Protein AF-A0A960XS16-F1 (afdb_monomer_lite)

Foldseek 3Di:
DPDQAAEDEDADPVVVVVVCVVPVCPQVVCVVVRYHYDYPVRVVVVVVVVLVVQVLVVLVVVLVVVVVVLVVVVVVVVVVVVVVVVVLVVVQVVLVVVQVVLVCCVPPVVVVVVVCVVVVNDDPPPPDDRDDRDPDRRDDDDPDPPVPPPDSVVVVVVSVVPPDPPPPDPVVVVVVPDDDDDDDDPDSDDGPPVVVVVVVVVVVVVD

Secondary structure (DSSP, 8-state):
---S-EEEE-S-HHHHHHHHHH-TTHHHHHHHTTEEEE-HHHHHHHHHHHHHHHHHHHHHHHHHHHHHHHHHHHHHHHHHHHHHHHHHHHHHHHHHHHHHHHHHIIIIIIHHHHHHHHTT-S-TT--PPPPPP---PPPP-----TTSS--HHHHHHHHHTT-S-----GGGTTTTSS----S--S--PPPPHHHHHHHHHHHHHH-

Structure (mmCIF, N/CA/C/O backbone):
data_AF-A0A960XS16-F1
#
_entry.id   AF-A0A960XS16-F1
#
loop_
_atom_site.group_PDB
_atom_site.id
_atom_site.type_symbol
_atom_site.label_atom_id
_atom_site.label_alt_id
_atom_site.label_comp_id
_atom_site.label_asym_id
_atom_site.label_entity_id
_atom_site.label_seq_id
_atom_site.pdbx_PDB_ins_code
_atom_site.Cartn_x
_atom_site.Cartn_y
_atom_site.Cartn_z
_atom_site.occupancy
_atom_site.B_iso_or_equiv
_atom_site.auth_seq_id
_atom_site.auth_comp_id
_atom_site.auth_asym_id
_atom_site.auth_atom_id
_atom_site.pdbx_PDB_model_num
ATOM 1 N N . HIS A 1 1 ? -32.048 5.272 13.486 1.00 44.06 1 HIS A N 1
ATOM 2 C CA . HIS A 1 1 ? -31.542 3.926 13.812 1.00 44.06 1 HIS A CA 1
ATOM 3 C C . HIS A 1 1 ? -32.021 3.623 15.219 1.00 44.06 1 HIS A C 1
ATOM 5 O O . HIS A 1 1 ? -31.859 4.489 16.068 1.00 44.06 1 HIS A O 1
ATOM 11 N N . VAL A 1 2 ? -32.692 2.498 15.457 1.00 38.62 2 VAL A N 1
ATOM 12 C CA . VAL A 1 2 ? -33.007 2.093 16.837 1.00 38.62 2 VAL A CA 1
ATOM 13 C C . VAL A 1 2 ? -31.689 1.590 17.450 1.00 38.62 2 VAL A C 1
ATOM 15 O O . VAL A 1 2 ? -30.976 0.867 16.746 1.00 38.62 2 VAL A O 1
ATOM 18 N N . PRO A 1 3 ? -31.290 2.028 18.657 1.00 63.19 3 PRO A N 1
ATOM 19 C CA . PRO A 1 3 ? -30.052 1.558 19.276 1.00 63.19 3 PRO A CA 1
ATOM 20 C C . PRO A 1 3 ? -30.158 0.061 19.594 1.00 63.19 3 PRO A C 1
ATOM 22 O O . PRO A 1 3 ? -31.189 -0.385 20.091 1.00 63.19 3 PRO A O 1
ATOM 25 N N . GLU A 1 4 ? -29.106 -0.711 19.300 1.00 71.75 4 GLU A N 1
ATOM 26 C CA . GLU A 1 4 ? -29.068 -2.157 19.591 1.00 71.75 4 GLU A CA 1
ATOM 27 C C . GLU A 1 4 ? -29.079 -2.457 21.097 1.00 71.75 4 GLU A C 1
ATOM 29 O O . GLU A 1 4 ? -29.538 -3.519 21.506 1.00 71.75 4 GLU A O 1
ATOM 34 N N . PHE A 1 5 ? -28.613 -1.520 21.927 1.00 83.75 5 PHE A N 1
ATOM 35 C CA . PHE A 1 5 ? -28.707 -1.591 23.381 1.00 83.75 5 PHE A CA 1
ATOM 36 C C . PHE A 1 5 ? -28.679 -0.188 24.009 1.00 83.75 5 PHE A C 1
ATOM 38 O O . PHE A 1 5 ? -28.138 0.761 23.441 1.00 83.75 5 PHE A O 1
ATOM 45 N N . THR A 1 6 ? -29.263 -0.057 25.199 1.00 91.44 6 THR A N 1
ATOM 46 C CA . THR A 1 6 ? -29.266 1.138 26.052 1.00 91.44 6 THR A CA 1
ATOM 47 C C . THR A 1 6 ? -28.443 0.871 27.302 1.00 91.44 6 THR A C 1
ATOM 49 O O . THR A 1 6 ? -28.532 -0.203 27.891 1.00 91.44 6 THR A O 1
ATOM 52 N N . VAL A 1 7 ? -27.660 1.853 27.741 1.00 91.62 7 VAL A N 1
ATOM 53 C CA . VAL A 1 7 ? -26.903 1.753 28.993 1.00 91.62 7 VAL A CA 1
ATOM 54 C C . VAL A 1 7 ? -27.691 2.429 30.113 1.00 91.62 7 VAL A C 1
ATOM 56 O O . VAL A 1 7 ? -27.956 3.627 30.048 1.00 91.62 7 VAL A O 1
ATOM 59 N N . LEU A 1 8 ? -28.054 1.669 31.148 1.00 93.75 8 LEU A N 1
ATOM 60 C CA . LEU A 1 8 ? -28.644 2.193 32.378 1.00 93.75 8 LEU A CA 1
ATOM 61 C C . LEU A 1 8 ? -27.534 2.423 33.403 1.00 93.75 8 LEU A C 1
ATOM 63 O O . LEU A 1 8 ? -26.951 1.474 33.928 1.00 93.75 8 LEU A O 1
ATOM 67 N N . PHE A 1 9 ? -27.242 3.689 33.686 1.00 94.50 9 PHE A N 1
ATOM 68 C CA . PHE A 1 9 ? -26.168 4.065 34.598 1.00 94.50 9 PHE A CA 1
ATOM 69 C C . PHE A 1 9 ? -26.612 4.047 36.069 1.00 94.50 9 PHE A C 1
ATOM 71 O O . PHE A 1 9 ? -27.626 4.646 36.427 1.00 94.50 9 PHE A O 1
ATOM 78 N N . LEU A 1 10 ? -25.816 3.410 36.933 1.00 93.75 10 LEU A N 1
ATOM 79 C CA . LEU A 1 10 ? -25.962 3.444 38.388 1.00 93.75 10 LEU A CA 1
ATOM 80 C C . LEU A 1 10 ? -24.762 4.174 39.009 1.00 93.75 10 LEU A C 1
ATOM 82 O O . LEU A 1 10 ? -23.632 3.724 38.836 1.00 93.75 10 LEU A O 1
ATOM 86 N N . PRO A 1 11 ? -24.964 5.245 39.798 1.00 90.81 11 PRO A N 1
ATOM 87 C CA . PRO A 1 11 ? -23.871 6.097 40.278 1.00 90.81 11 PRO A CA 1
ATOM 88 C C . PRO A 1 11 ? -23.005 5.460 41.376 1.00 90.81 11 PRO A C 1
ATOM 90 O O . PRO A 1 11 ? -22.012 6.052 41.790 1.00 90.81 11 PRO A O 1
ATOM 93 N N . SER A 1 12 ? -23.372 4.278 41.880 1.00 93.88 12 SER A N 1
ATOM 94 C CA . SER A 1 12 ? -22.640 3.577 42.935 1.00 93.88 12 SER A CA 1
ATOM 95 C C . SER A 1 12 ? -22.710 2.065 42.756 1.00 93.88 12 SER A C 1
ATOM 97 O O . SER A 1 12 ? -23.791 1.500 42.569 1.00 93.88 12 SER A O 1
ATOM 99 N N . GLU A 1 13 ? -21.558 1.412 42.907 1.00 92.88 13 GLU A N 1
ATOM 100 C CA . GLU A 1 13 ? -21.421 -0.051 42.938 1.00 92.88 13 GLU A CA 1
ATOM 101 C C . GLU A 1 13 ? -22.282 -0.680 44.051 1.00 92.88 13 GLU A C 1
ATOM 103 O O . GLU A 1 13 ? -22.803 -1.789 43.906 1.00 92.88 13 GLU A O 1
ATOM 108 N N . SER A 1 14 ? -22.496 0.047 45.154 1.00 93.94 14 SER A N 1
ATOM 109 C CA . SER A 1 14 ? -23.311 -0.418 46.282 1.00 93.94 14 SER A CA 1
ATOM 110 C C . SER A 1 14 ? -24.788 -0.554 45.911 1.00 93.94 14 SER A C 1
ATOM 112 O O . SER A 1 14 ? -25.441 -1.496 46.355 1.00 93.94 14 SER A O 1
ATOM 114 N N . PHE A 1 15 ? -25.319 0.350 45.077 1.00 92.25 15 PHE A N 1
ATOM 115 C CA . PHE A 1 15 ? -26.703 0.255 44.598 1.00 92.25 15 PHE A CA 1
ATOM 116 C C . PHE A 1 15 ? -26.879 -0.922 43.645 1.00 92.25 15 PHE A C 1
ATOM 118 O O . PHE A 1 15 ? -27.865 -1.647 43.748 1.00 92.25 15 PHE A O 1
ATOM 125 N N . PHE A 1 16 ? -25.897 -1.147 42.770 1.00 92.81 16 PHE A N 1
ATOM 126 C CA . PHE A 1 16 ? -25.895 -2.298 41.875 1.00 92.81 16 PHE A CA 1
ATOM 127 C C . PHE A 1 16 ? -25.861 -3.614 42.663 1.00 92.81 16 PHE A C 1
ATOM 129 O O . PHE A 1 16 ? -26.710 -4.477 42.465 1.00 92.81 16 PHE A O 1
ATOM 136 N N . SER A 1 17 ? -24.971 -3.721 43.652 1.00 93.25 17 SER A N 1
ATOM 137 C CA . SER A 1 17 ? -24.863 -4.908 44.511 1.00 93.25 17 SER A CA 1
ATOM 138 C C . SER A 1 17 ? -26.146 -5.188 45.302 1.00 93.25 17 SER A C 1
ATOM 140 O O . SER A 1 17 ? -26.586 -6.333 45.380 1.00 93.25 17 SER A O 1
ATOM 142 N N . ALA A 1 18 ? -26.774 -4.153 45.871 1.00 93.75 18 ALA A N 1
ATOM 143 C CA . ALA A 1 18 ? -28.032 -4.295 46.604 1.00 93.75 18 ALA A CA 1
ATOM 144 C C . ALA A 1 18 ? -29.200 -4.724 45.694 1.00 93.75 18 ALA A C 1
ATOM 146 O O . ALA A 1 18 ? -30.045 -5.528 46.102 1.00 93.75 18 ALA A O 1
ATOM 147 N N . ALA A 1 19 ? -29.231 -4.229 44.452 1.00 92.56 19 ALA A N 1
ATOM 148 C CA . ALA A 1 19 ? -30.219 -4.636 43.459 1.00 92.56 19 ALA A CA 1
ATOM 149 C C . ALA A 1 19 ? -30.067 -6.121 43.089 1.00 92.56 19 ALA A C 1
ATOM 151 O O . ALA A 1 19 ? -31.061 -6.840 43.094 1.00 92.56 19 ALA A O 1
ATOM 152 N N . LEU A 1 20 ? -28.836 -6.605 42.875 1.00 93.25 20 LEU A N 1
ATOM 153 C CA . LEU A 1 20 ? -28.572 -8.020 42.572 1.00 93.25 20 LEU A CA 1
ATOM 154 C C . LEU A 1 20 ? -28.876 -8.963 43.741 1.00 93.25 20 LEU A C 1
ATOM 156 O O . LEU A 1 20 ? -29.302 -10.092 43.526 1.00 93.25 20 LEU A O 1
ATOM 160 N N . GLN A 1 21 ? -28.680 -8.519 44.985 1.00 94.75 21 GLN A N 1
ATOM 161 C CA . GLN A 1 21 ? -29.077 -9.304 46.161 1.00 94.75 21 GLN A CA 1
ATOM 162 C C . GLN A 1 21 ? -30.596 -9.477 46.250 1.00 94.75 21 GLN A C 1
ATOM 164 O O . GLN A 1 21 ? -31.073 -10.521 46.689 1.00 94.75 21 GLN A O 1
ATOM 169 N N . SER A 1 22 ? -31.344 -8.447 45.851 1.00 95.38 22 SER A N 1
ATOM 170 C CA . SER A 1 22 ? -32.809 -8.477 45.840 1.00 95.38 22 SER A CA 1
ATOM 171 C C . SER A 1 22 ? -33.348 -9.276 44.654 1.00 95.38 22 SER A C 1
ATOM 173 O O . SER A 1 22 ? -34.353 -9.971 44.782 1.00 95.38 22 SER A O 1
ATOM 175 N N . ASP A 1 23 ? -32.677 -9.182 43.507 1.00 94.62 23 ASP A N 1
ATOM 176 C CA . ASP A 1 23 ? -33.055 -9.855 42.271 1.00 94.62 23 ASP A CA 1
ATOM 177 C C . ASP A 1 23 ? -31.808 -10.321 41.496 1.00 94.62 23 ASP A C 1
ATOM 179 O O . ASP A 1 23 ? -31.236 -9.562 40.706 1.00 94.62 23 ASP A O 1
ATOM 183 N N . PRO A 1 24 ? -31.376 -11.578 41.704 1.00 92.31 24 PRO A N 1
ATOM 184 C CA . PRO A 1 24 ? -30.184 -12.110 41.052 1.00 92.31 24 PRO A CA 1
ATOM 185 C C . PRO A 1 24 ? -30.291 -12.203 39.526 1.00 92.31 24 PRO A C 1
ATOM 187 O O . PRO A 1 24 ? -29.266 -12.157 38.859 1.00 92.31 24 PRO A O 1
ATOM 190 N N . GLY A 1 25 ? -31.507 -12.306 38.970 1.00 94.25 25 GLY A N 1
ATOM 191 C CA . GLY A 1 25 ? -31.750 -12.418 37.524 1.00 94.25 25 GLY A CA 1
ATOM 192 C C . GLY A 1 25 ? -31.897 -11.068 36.817 1.00 94.25 25 GLY A C 1
ATOM 193 O O . GLY A 1 25 ? -32.459 -10.978 35.722 1.00 94.25 25 GLY A O 1
ATOM 194 N N . LEU A 1 26 ? -31.509 -9.975 37.476 1.00 93.38 26 LEU A N 1
ATOM 195 C CA . LEU A 1 26 ? -31.635 -8.622 36.944 1.00 93.38 26 LEU A CA 1
ATOM 196 C C . LEU A 1 26 ? -30.704 -8.369 35.749 1.00 93.38 26 LEU A C 1
ATOM 198 O O . LEU A 1 26 ? -31.101 -7.654 34.831 1.00 93.38 26 LEU A O 1
ATOM 202 N N . ILE A 1 27 ? -29.507 -8.964 35.736 1.00 92.44 27 ILE A N 1
ATOM 203 C CA . ILE A 1 27 ? -28.537 -8.784 34.645 1.00 92.44 27 ILE A CA 1
ATOM 204 C C . ILE A 1 27 ? -29.056 -9.446 33.373 1.00 92.44 27 ILE A C 1
ATOM 206 O O . ILE A 1 27 ? -29.146 -8.784 32.343 1.00 92.44 27 ILE A O 1
ATOM 210 N N . GLU A 1 28 ? -29.437 -10.721 33.449 1.00 93.50 28 GLU A N 1
ATOM 211 C CA . GLU A 1 28 ? -29.908 -11.493 32.298 1.00 93.50 28 GLU A CA 1
ATOM 212 C C . GLU A 1 28 ? -31.160 -10.860 31.695 1.00 93.50 28 GLU A C 1
ATOM 214 O O . GLU A 1 28 ? -31.205 -10.616 30.493 1.00 93.50 28 GLU A O 1
ATOM 219 N N . ARG A 1 29 ? -32.137 -10.480 32.532 1.00 93.56 29 ARG A N 1
ATOM 220 C CA . ARG A 1 29 ? -33.339 -9.782 32.049 1.00 93.56 29 ARG A CA 1
ATOM 221 C C . ARG A 1 29 ? -33.023 -8.428 31.426 1.00 93.56 29 ARG A C 1
ATOM 223 O O . ARG A 1 29 ? -33.675 -8.055 30.457 1.00 93.56 29 ARG A O 1
ATOM 230 N N . GLY A 1 30 ? -32.062 -7.690 31.983 1.00 91.56 30 GLY A N 1
ATOM 231 C CA . GLY A 1 30 ? -31.590 -6.440 31.394 1.00 91.56 30 GLY A CA 1
ATOM 232 C C . GLY A 1 30 ? -31.033 -6.679 29.993 1.00 91.56 30 GLY A C 1
ATOM 233 O O . GLY A 1 30 ? -31.492 -6.058 29.038 1.00 91.56 30 GLY A O 1
ATOM 234 N N . VAL A 1 31 ? -30.120 -7.641 29.852 1.00 90.94 31 VAL A N 1
ATOM 235 C CA . VAL A 1 31 ? -29.512 -8.014 28.566 1.00 90.94 31 VAL A CA 1
ATOM 236 C C . VAL A 1 31 ? -30.565 -8.468 27.550 1.00 90.94 31 VAL A C 1
ATOM 238 O O . VAL A 1 31 ? -30.546 -7.982 26.421 1.00 90.94 31 VAL A O 1
ATOM 241 N N . ASP A 1 32 ? -31.524 -9.307 27.951 1.00 92.44 32 ASP A N 1
ATOM 242 C CA . ASP A 1 32 ? -32.623 -9.775 27.089 1.00 92.44 32 ASP A CA 1
ATOM 243 C C . ASP A 1 32 ? -33.515 -8.627 26.581 1.00 92.44 32 ASP A C 1
ATOM 245 O O . ASP A 1 32 ? -34.131 -8.725 25.519 1.00 92.44 32 ASP A O 1
ATOM 249 N N . GLN A 1 33 ? -33.579 -7.522 27.328 1.00 91.75 33 GLN A N 1
ATOM 250 C CA . GLN A 1 33 ? -34.308 -6.305 26.962 1.00 91.75 33 GLN A CA 1
ATOM 251 C C . GLN A 1 33 ? -33.430 -5.265 26.250 1.00 91.75 33 GLN A C 1
ATOM 253 O O . GLN A 1 33 ? -33.902 -4.166 25.955 1.00 91.75 33 GLN A O 1
ATOM 258 N N . GLY A 1 34 ? -32.159 -5.579 25.982 1.00 90.94 34 GLY A N 1
ATOM 259 C CA . GLY A 1 34 ? -31.204 -4.636 25.407 1.00 90.94 34 GLY A CA 1
ATOM 260 C C . GLY A 1 34 ? -30.822 -3.505 26.366 1.00 90.94 34 GLY A C 1
ATOM 261 O O . GLY A 1 34 ? -30.462 -2.424 25.913 1.00 90.94 34 GLY A O 1
ATOM 262 N N . VAL A 1 35 ? -30.911 -3.712 27.682 1.00 93.19 35 VAL A N 1
ATOM 263 C CA . VAL A 1 35 ? -30.521 -2.746 28.718 1.00 93.19 35 VAL A CA 1
ATOM 264 C C . VAL A 1 35 ? -29.311 -3.266 29.486 1.00 93.19 35 VAL A C 1
ATOM 266 O O . VAL A 1 35 ? -29.399 -4.206 30.273 1.00 93.19 35 VAL A O 1
ATOM 269 N N . ILE A 1 36 ? -28.168 -2.615 29.301 1.00 92.06 36 ILE A N 1
ATOM 270 C CA . ILE A 1 36 ? -26.935 -2.941 30.014 1.00 92.06 36 ILE A CA 1
ATOM 271 C C . ILE A 1 36 ? -26.842 -2.063 31.257 1.00 92.06 36 ILE A C 1
ATOM 273 O O . ILE A 1 36 ? -26.724 -0.841 31.167 1.00 92.06 36 ILE A O 1
ATOM 277 N N . LEU A 1 37 ? -26.876 -2.694 32.426 1.00 92.50 37 LEU A N 1
ATOM 278 C CA . LEU A 1 37 ? -26.624 -2.029 33.701 1.00 92.50 37 LEU A CA 1
ATOM 279 C C . LEU A 1 37 ? -25.131 -1.706 33.800 1.00 92.50 37 LEU A C 1
ATOM 281 O O . LEU A 1 37 ? -24.294 -2.602 33.694 1.00 92.50 37 LEU A O 1
ATOM 285 N N . ALA A 1 38 ? -24.797 -0.436 34.006 1.00 93.69 38 ALA A N 1
ATOM 286 C CA . ALA A 1 38 ? -23.415 0.006 34.116 1.00 93.69 38 ALA A CA 1
ATOM 287 C C . ALA A 1 38 ? -23.204 0.872 35.357 1.00 93.69 38 ALA A C 1
ATOM 289 O O . ALA A 1 38 ? -23.864 1.885 35.565 1.00 93.69 38 ALA A O 1
ATOM 290 N N . THR A 1 39 ? -22.227 0.490 36.162 1.00 94.69 39 THR A N 1
ATOM 291 C CA . THR A 1 39 ? -21.638 1.320 37.217 1.00 94.69 39 THR A CA 1
ATOM 292 C C . THR A 1 39 ? -20.506 2.179 36.637 1.00 94.69 39 THR A C 1
ATOM 294 O O . THR A 1 39 ? -20.141 1.967 35.476 1.00 94.69 39 THR A O 1
ATOM 297 N N . PRO A 1 40 ? -19.909 3.146 37.367 1.00 93.88 40 PRO A N 1
ATOM 298 C CA . PRO A 1 40 ? -18.827 3.973 36.821 1.00 93.88 40 PRO A CA 1
ATOM 299 C C . PRO A 1 40 ? -17.680 3.139 36.237 1.00 93.88 40 PRO A C 1
ATOM 301 O O . PRO A 1 40 ? -17.211 3.419 35.135 1.00 93.88 40 PRO A O 1
ATOM 304 N N . THR A 1 41 ? -17.296 2.059 36.920 1.00 92.88 41 THR A N 1
ATOM 305 C CA . THR A 1 41 ? -16.249 1.131 36.469 1.00 92.88 41 THR A CA 1
ATOM 306 C C . THR A 1 41 ? -16.649 0.417 35.178 1.00 92.88 41 THR A C 1
ATOM 308 O O . THR A 1 41 ? -15.887 0.383 34.210 1.00 92.88 41 THR A O 1
ATOM 311 N N . THR A 1 42 ? -17.873 -0.111 35.137 1.00 92.50 42 THR A N 1
ATOM 312 C CA . THR A 1 42 ? -18.396 -0.857 33.984 1.00 92.50 42 THR A CA 1
ATOM 313 C C . THR A 1 42 ? -18.596 0.048 32.769 1.00 92.50 42 THR A C 1
ATOM 315 O O . THR A 1 42 ? -18.274 -0.340 31.648 1.00 92.50 42 THR A O 1
ATOM 318 N N . LEU A 1 43 ? -19.052 1.287 32.974 1.00 93.69 43 LEU A N 1
ATOM 319 C CA . LEU A 1 43 ? -19.193 2.279 31.911 1.00 93.69 43 LEU A CA 1
ATOM 320 C C . LEU A 1 43 ? -17.832 2.618 31.293 1.00 93.69 43 LEU A C 1
ATOM 322 O O . LEU A 1 43 ? -17.701 2.625 30.071 1.00 93.69 43 LEU A O 1
ATOM 326 N N . ILE A 1 44 ? -16.802 2.838 32.116 1.00 92.69 44 ILE A N 1
ATOM 327 C CA . ILE A 1 44 ? -15.434 3.064 31.628 1.00 92.69 44 ILE A CA 1
ATOM 328 C C . ILE A 1 44 ? -14.948 1.859 30.813 1.00 92.69 44 ILE A C 1
ATOM 330 O O . ILE A 1 44 ? -14.364 2.044 29.744 1.00 92.69 44 ILE A O 1
ATOM 334 N N . ALA A 1 45 ? -15.204 0.632 31.275 1.00 92.62 45 ALA A N 1
ATOM 335 C CA . ALA A 1 45 ? -14.825 -0.582 30.554 1.00 92.62 45 ALA A CA 1
ATOM 336 C C . ALA A 1 45 ? -15.522 -0.687 29.185 1.00 92.62 45 ALA A C 1
ATOM 338 O O . ALA A 1 45 ? -14.852 -0.923 28.178 1.00 92.62 45 ALA A O 1
ATOM 339 N N . LEU A 1 46 ? -16.835 -0.436 29.125 1.00 91.94 46 LEU A N 1
ATOM 340 C CA . LEU A 1 46 ? -17.607 -0.423 27.877 1.00 91.94 46 LEU A CA 1
ATOM 341 C C . LEU A 1 46 ? -17.089 0.642 26.906 1.00 91.94 46 LEU A C 1
ATOM 343 O O . LEU A 1 46 ? -16.834 0.346 25.740 1.00 91.94 46 LEU A O 1
ATOM 347 N N . LEU A 1 47 ? -16.862 1.867 27.385 1.00 91.88 47 LEU A N 1
ATOM 348 C CA . LEU A 1 47 ? -16.330 2.954 26.560 1.00 91.88 47 LEU A CA 1
ATOM 349 C C . LEU A 1 47 ? -14.924 2.638 26.035 1.00 91.88 47 LEU A C 1
ATOM 351 O O . LEU A 1 47 ? -14.630 2.919 24.873 1.00 91.88 47 LEU A O 1
ATOM 355 N N . ARG A 1 48 ? -14.062 2.010 26.847 1.00 89.00 48 ARG A N 1
ATOM 356 C CA . ARG A 1 48 ? -12.742 1.536 26.397 1.00 89.00 48 ARG A CA 1
ATOM 357 C C . ARG A 1 48 ? -12.860 0.457 25.326 1.00 89.00 48 ARG A C 1
ATOM 359 O O . ARG A 1 48 ? -12.118 0.518 24.348 1.00 89.00 48 ARG A O 1
ATOM 366 N N . ALA A 1 49 ? -13.777 -0.496 25.483 1.00 89.50 49 ALA A N 1
ATOM 367 C CA . ALA A 1 49 ? -14.017 -1.540 24.488 1.00 89.50 49 ALA A CA 1
ATOM 368 C C . ALA A 1 49 ? -14.499 -0.946 23.154 1.00 89.50 49 ALA A C 1
ATOM 370 O O . ALA A 1 49 ? -13.978 -1.300 22.097 1.00 89.50 49 ALA A O 1
ATOM 371 N N . VAL A 1 50 ? -15.417 0.023 23.199 1.00 89.12 50 VAL A N 1
ATOM 372 C CA . VAL A 1 50 ? -15.898 0.749 22.013 1.00 89.12 50 VAL A CA 1
ATOM 373 C C . VAL A 1 50 ? -14.767 1.540 21.347 1.00 89.12 50 VAL A C 1
ATOM 375 O O . VAL A 1 50 ? -14.564 1.428 20.137 1.00 89.12 50 VAL A O 1
ATOM 378 N N . ALA A 1 51 ? -13.984 2.292 22.126 1.00 82.12 51 ALA A N 1
ATOM 379 C CA . ALA A 1 51 ? -12.844 3.049 21.612 1.00 82.12 51 ALA A CA 1
ATOM 380 C C . ALA A 1 51 ? -11.797 2.136 20.952 1.00 82.12 51 ALA A C 1
ATOM 382 O O . ALA A 1 51 ? -11.245 2.472 19.902 1.00 82.12 51 ALA A O 1
ATOM 383 N N . TYR A 1 52 ? -11.548 0.963 21.539 1.00 84.00 52 TYR A N 1
ATOM 384 C CA . TYR A 1 52 ? -10.674 -0.048 20.955 1.00 84.00 52 TYR A CA 1
ATOM 385 C C . TYR A 1 52 ? -11.246 -0.610 19.647 1.00 84.00 52 TYR A C 1
ATOM 387 O O . TYR A 1 52 ? -10.515 -0.712 18.663 1.00 84.00 52 TYR A O 1
ATOM 395 N N . GLY A 1 53 ? -12.552 -0.888 19.598 1.00 86.75 53 GLY A N 1
ATOM 396 C CA . GLY A 1 53 ? -13.245 -1.326 18.384 1.00 86.75 53 GLY A CA 1
ATOM 397 C C . GLY A 1 53 ? -13.076 -0.347 17.219 1.00 86.75 53 GLY A C 1
ATOM 398 O O . GLY A 1 53 ? -12.706 -0.757 16.121 1.00 86.75 53 GLY A O 1
ATOM 399 N N . TRP A 1 54 ? -13.242 0.959 17.456 1.00 86.12 54 TRP A N 1
ATOM 400 C CA . TRP A 1 54 ? -13.023 1.971 16.412 1.00 86.12 54 TRP A CA 1
ATOM 401 C C . TRP A 1 54 ? -11.570 2.076 15.971 1.00 86.12 54 TRP A C 1
ATOM 403 O O . TRP A 1 54 ? -11.301 2.278 14.787 1.00 86.12 54 TRP A O 1
ATOM 413 N N . ARG A 1 55 ? -10.622 1.928 16.901 1.00 82.75 55 ARG A N 1
ATOM 414 C CA . ARG A 1 55 ? -9.205 1.894 16.541 1.00 82.75 55 ARG A CA 1
ATOM 415 C C . ARG A 1 55 ? -8.902 0.706 15.634 1.00 82.75 55 ARG A C 1
ATOM 417 O O . ARG A 1 55 ? -8.196 0.881 14.644 1.00 82.75 55 ARG A O 1
ATOM 424 N N . GLN A 1 56 ? -9.451 -0.463 15.945 1.00 81.38 56 GLN A N 1
ATOM 425 C CA . GLN A 1 56 ? -9.253 -1.663 15.142 1.00 81.38 56 GLN A CA 1
ATOM 426 C C . GLN A 1 56 ? -9.846 -1.512 13.735 1.00 81.38 56 GLN A C 1
ATOM 428 O O . GLN A 1 56 ? -9.177 -1.852 12.760 1.00 81.38 56 GLN A O 1
ATOM 433 N N . GLU A 1 57 ? -11.047 -0.941 13.622 1.00 82.75 57 GLU A N 1
ATOM 434 C CA . GLU A 1 57 ? -11.682 -0.651 12.331 1.00 82.75 57 GLU A CA 1
ATOM 435 C C . GLU A 1 57 ? -10.844 0.331 11.500 1.00 82.75 57 GLU A C 1
ATOM 437 O O . GLU A 1 57 ? -10.526 0.062 10.343 1.00 82.75 57 GLU A O 1
ATOM 442 N N . ALA A 1 58 ? -10.393 1.434 12.106 1.00 83.81 58 ALA A N 1
ATOM 443 C CA . ALA A 1 58 ? -9.567 2.428 11.422 1.00 83.81 58 ALA A CA 1
ATOM 444 C C . ALA A 1 58 ? -8.232 1.842 10.929 1.00 83.81 58 ALA A C 1
ATOM 446 O O . ALA A 1 58 ? -7.772 2.166 9.835 1.00 83.81 58 ALA A O 1
ATOM 447 N N . ILE A 1 59 ? -7.599 0.965 11.716 1.00 82.38 59 ILE A N 1
ATOM 448 C CA . ILE A 1 59 ? -6.374 0.263 11.305 1.00 82.38 59 ILE A CA 1
ATOM 449 C C . ILE A 1 59 ? -6.658 -0.674 10.126 1.00 82.38 59 ILE A C 1
ATOM 451 O O . ILE A 1 59 ? -5.871 -0.714 9.178 1.00 82.38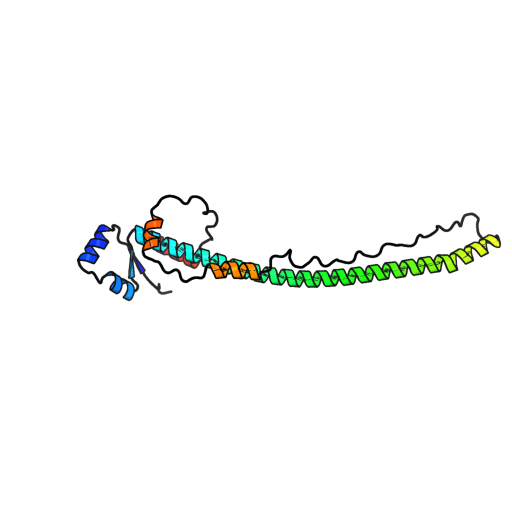 59 ILE A O 1
ATOM 455 N N . ALA A 1 60 ? -7.764 -1.419 10.170 1.00 82.88 60 ALA A N 1
ATOM 456 C CA . ALA A 1 60 ? -8.148 -2.332 9.099 1.00 82.88 60 ALA A CA 1
ATOM 457 C C . ALA A 1 60 ? -8.426 -1.586 7.784 1.00 82.88 60 ALA A C 1
ATOM 459 O O . ALA A 1 60 ? -7.964 -2.025 6.726 1.00 82.88 60 ALA A O 1
ATOM 460 N N . GLU A 1 61 ? -9.116 -0.448 7.849 1.00 86.62 61 GLU A N 1
ATOM 461 C CA . GLU A 1 61 ? -9.417 0.363 6.669 1.00 86.62 61 GLU A CA 1
ATOM 462 C C . GLU A 1 61 ? -8.156 0.996 6.074 1.00 86.62 61 GLU A C 1
ATOM 464 O O . GLU A 1 61 ? -7.871 0.816 4.889 1.00 86.62 61 GLU A O 1
ATOM 469 N N . ASN A 1 62 ? -7.305 1.602 6.908 1.00 83.94 62 ASN A N 1
ATOM 470 C CA . ASN A 1 62 ? -6.016 2.134 6.461 1.00 83.94 62 ASN A CA 1
ATOM 471 C C . ASN A 1 62 ? -5.151 1.050 5.794 1.00 83.94 62 ASN A C 1
ATOM 473 O O . ASN A 1 62 ? -4.505 1.297 4.775 1.00 83.94 62 ASN A O 1
ATOM 477 N N . ALA A 1 63 ? -5.138 -0.174 6.334 1.00 89.81 63 ALA A N 1
ATOM 478 C CA . ALA A 1 63 ? -4.402 -1.285 5.734 1.00 89.81 63 ALA A CA 1
ATOM 479 C C . ALA A 1 63 ? -4.951 -1.670 4.346 1.00 89.81 63 ALA A C 1
ATOM 481 O O . ALA A 1 63 ? -4.165 -1.978 3.440 1.00 89.81 63 ALA A O 1
ATOM 482 N N . ARG A 1 64 ? -6.278 -1.628 4.147 1.00 89.69 64 ARG A N 1
ATOM 483 C CA . ARG A 1 64 ? -6.894 -1.837 2.826 1.00 89.69 64 ARG A CA 1
ATOM 484 C C . ARG A 1 64 ? -6.486 -0.750 1.842 1.00 89.69 64 ARG A C 1
ATOM 486 O O . ARG A 1 64 ? -6.047 -1.082 0.738 1.00 89.69 64 ARG A O 1
ATOM 493 N N . GLU A 1 65 ? -6.572 0.516 2.238 1.00 90.44 65 GLU A N 1
ATOM 494 C CA . GLU A 1 65 ? -6.187 1.646 1.388 1.00 90.44 65 GLU A CA 1
ATOM 495 C C . GLU A 1 65 ? -4.712 1.581 0.978 1.00 90.44 65 GLU A C 1
ATOM 497 O O . GLU A 1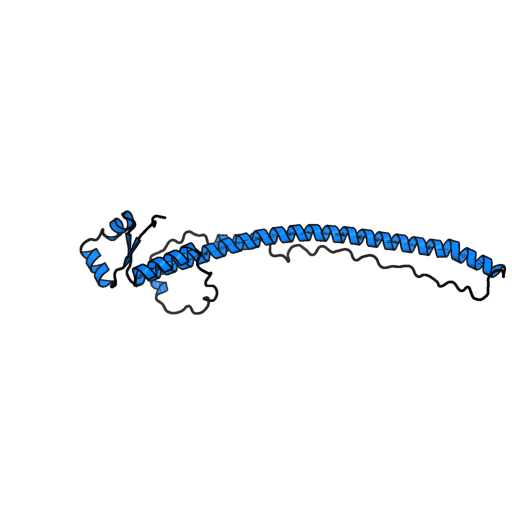 65 ? -4.391 1.679 -0.210 1.00 90.44 65 GLU A O 1
ATOM 502 N N . ILE A 1 66 ? -3.812 1.329 1.936 1.00 91.69 66 ILE A N 1
ATOM 503 C CA . ILE A 1 66 ? -2.375 1.172 1.676 1.00 91.69 66 ILE A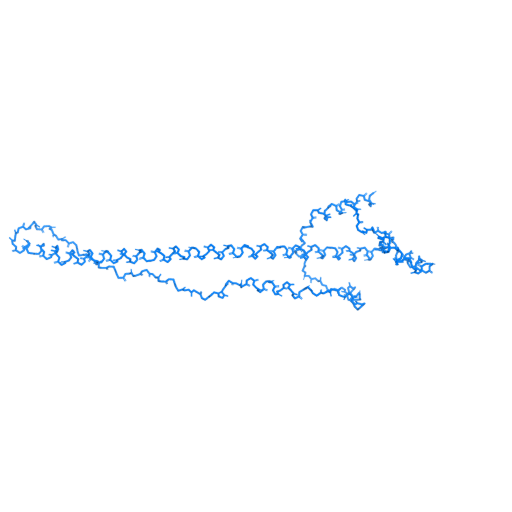 CA 1
ATOM 504 C C . ILE A 1 66 ? -2.128 0.032 0.680 1.00 91.69 66 ILE A C 1
ATOM 506 O O . ILE A 1 66 ? -1.317 0.182 -0.236 1.00 91.69 66 ILE A O 1
ATOM 510 N N . SER A 1 67 ? -2.834 -1.094 0.812 1.00 90.56 67 SER A N 1
ATOM 511 C CA . SER A 1 67 ? -2.694 -2.234 -0.104 1.00 90.56 67 SER A CA 1
ATOM 512 C C . SER A 1 67 ? -3.143 -1.889 -1.530 1.00 90.56 67 SER A C 1
ATOM 514 O O . SER A 1 67 ? -2.425 -2.164 -2.499 1.00 90.56 67 SER A O 1
ATOM 516 N N . MET A 1 68 ? -4.289 -1.213 -1.679 1.00 92.81 68 MET A N 1
ATOM 517 C CA . MET A 1 68 ? -4.782 -0.753 -2.984 1.00 92.81 68 MET A CA 1
ATOM 518 C C . MET A 1 68 ? -3.832 0.257 -3.637 1.00 92.81 68 MET A C 1
ATOM 520 O O . MET A 1 68 ? -3.521 0.151 -4.832 1.00 92.81 68 MET A O 1
ATOM 524 N N . LEU A 1 69 ? -3.333 1.217 -2.857 1.00 94.50 69 LEU A N 1
ATOM 525 C CA . LEU A 1 69 ? -2.377 2.211 -3.330 1.00 94.50 69 LEU A CA 1
ATOM 526 C C . LEU A 1 69 ? -1.051 1.555 -3.733 1.00 94.50 69 LEU A C 1
ATOM 528 O O . LEU A 1 69 ? -0.511 1.866 -4.794 1.00 94.50 69 LEU A O 1
ATOM 532 N N . GLY A 1 70 ? -0.565 0.599 -2.938 1.00 94.25 70 GLY A N 1
ATOM 533 C CA . GLY A 1 70 ? 0.637 -0.181 -3.229 1.00 94.25 70 GLY A CA 1
ATOM 534 C C . GLY A 1 70 ? 0.529 -0.958 -4.542 1.00 94.25 70 GLY A C 1
ATOM 535 O O . GLY A 1 70 ? 1.443 -0.903 -5.367 1.00 94.25 70 GLY A O 1
ATOM 536 N N . ARG A 1 71 ? -0.614 -1.609 -4.794 1.00 93.38 71 ARG A N 1
ATOM 537 C CA . ARG A 1 71 ? -0.882 -2.291 -6.071 1.00 93.38 71 ARG A CA 1
ATOM 538 C C . ARG A 1 71 ? -0.867 -1.319 -7.249 1.00 93.38 71 ARG A C 1
ATOM 540 O O . ARG A 1 71 ? -0.196 -1.571 -8.248 1.00 93.38 71 ARG A O 1
ATOM 547 N N . THR A 1 72 ? -1.548 -0.185 -7.106 1.00 95.12 72 THR A N 1
ATOM 548 C CA . THR A 1 72 ? -1.597 0.859 -8.139 1.00 95.12 72 THR A CA 1
ATOM 549 C C . THR A 1 72 ? -0.204 1.412 -8.447 1.00 95.12 72 THR A C 1
ATOM 551 O O . THR A 1 72 ? 0.153 1.604 -9.611 1.00 95.12 72 THR A O 1
ATOM 554 N N . LEU A 1 73 ? 0.605 1.657 -7.413 1.00 95.12 73 LEU A N 1
ATOM 555 C CA . LEU A 1 73 ? 1.982 2.117 -7.564 1.00 95.12 73 LEU A CA 1
ATOM 556 C C . LEU A 1 73 ? 2.831 1.086 -8.312 1.00 95.12 73 LEU A C 1
ATOM 558 O O . LEU A 1 73 ? 3.534 1.455 -9.250 1.00 95.12 73 LEU A O 1
ATOM 562 N N . HIS A 1 74 ? 2.732 -0.193 -7.945 1.00 92.88 74 HIS A N 1
ATOM 563 C CA . HIS A 1 74 ? 3.467 -1.272 -8.600 1.00 92.88 74 HIS A CA 1
ATOM 564 C C . HIS A 1 74 ? 3.118 -1.380 -10.094 1.00 92.88 74 HIS A C 1
ATOM 566 O O . HIS A 1 74 ? 4.008 -1.462 -10.939 1.00 92.88 74 HIS A O 1
ATOM 572 N N . GLU A 1 75 ? 1.832 -1.307 -10.444 1.00 94.88 75 GLU A N 1
ATOM 573 C CA . GLU A 1 75 ? 1.379 -1.311 -11.842 1.00 94.88 75 GLU A CA 1
ATOM 574 C C . GLU A 1 75 ? 1.923 -0.112 -12.636 1.00 94.88 75 GLU A C 1
ATOM 576 O O . GLU A 1 75 ?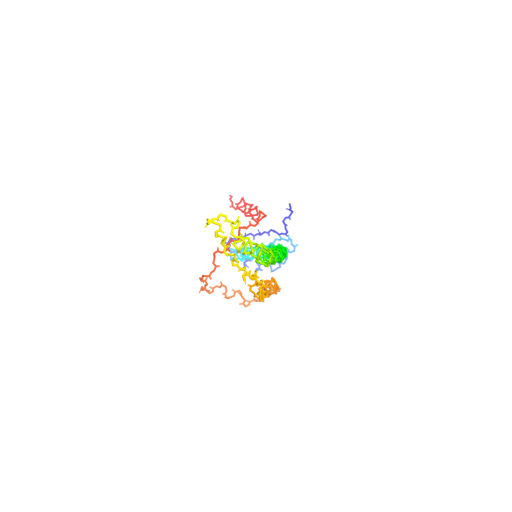 2.373 -0.262 -13.776 1.00 94.88 75 GLU A O 1
ATOM 581 N N . ARG A 1 76 ? 1.922 1.087 -12.040 1.00 96.25 76 ARG A N 1
ATOM 582 C CA . ARG A 1 76 ? 2.492 2.293 -12.665 1.00 96.25 76 ARG A CA 1
ATOM 583 C C . ARG A 1 76 ? 4.000 2.181 -12.844 1.00 96.25 76 ARG A C 1
ATOM 585 O O . ARG A 1 76 ? 4.512 2.584 -13.887 1.00 96.25 76 ARG A O 1
ATOM 592 N N . LEU A 1 77 ? 4.697 1.622 -11.858 1.00 94.06 77 LEU A N 1
ATOM 593 C CA . LEU A 1 77 ? 6.138 1.423 -11.916 1.00 94.06 77 LEU A CA 1
ATOM 594 C C . LEU A 1 77 ? 6.509 0.433 -13.025 1.00 94.06 77 LEU A C 1
ATOM 596 O O . LEU A 1 77 ? 7.424 0.716 -13.791 1.00 94.06 77 LEU A O 1
ATOM 600 N N . GLY A 1 78 ? 5.737 -0.646 -13.194 1.00 92.69 78 GLY A N 1
ATOM 601 C CA . GLY A 1 78 ? 5.904 -1.580 -14.311 1.00 92.69 78 GLY A CA 1
ATOM 602 C C . GLY A 1 78 ? 5.808 -0.890 -15.676 1.00 92.69 78 GLY A C 1
ATOM 603 O O . GLY A 1 78 ? 6.715 -1.012 -16.498 1.00 92.69 78 GLY A O 1
ATOM 604 N N . LYS A 1 79 ? 4.769 -0.068 -15.889 1.00 95.62 79 LYS A N 1
ATOM 605 C CA . LYS A 1 79 ? 4.629 0.725 -17.127 1.00 95.62 79 LYS A CA 1
ATOM 606 C C . LYS A 1 79 ? 5.800 1.688 -17.334 1.00 95.62 79 LYS A C 1
ATOM 608 O O . LYS A 1 79 ? 6.277 1.852 -18.455 1.00 95.62 79 LYS A O 1
ATOM 613 N N . LEU A 1 80 ? 6.271 2.331 -16.266 1.00 94.12 80 LEU A N 1
ATOM 614 C CA . LEU A 1 80 ? 7.416 3.237 -16.330 1.00 94.12 80 LEU A CA 1
ATOM 615 C C . LEU A 1 80 ? 8.697 2.496 -16.741 1.00 94.12 80 LEU A C 1
ATOM 617 O O . LEU A 1 80 ? 9.435 2.985 -17.596 1.00 94.12 80 LEU A O 1
ATOM 621 N N . THR A 1 81 ? 8.941 1.305 -16.189 1.00 94.25 81 THR A N 1
ATOM 622 C CA . THR A 1 81 ? 10.072 0.453 -16.576 1.00 94.25 81 THR A CA 1
ATOM 623 C C . THR A 1 81 ? 10.021 0.097 -18.060 1.00 94.25 81 THR A C 1
ATOM 625 O O . THR A 1 81 ? 11.035 0.252 -18.739 1.00 94.25 81 THR A O 1
ATOM 628 N N . ASP A 1 82 ? 8.853 -0.262 -18.601 1.00 93.12 82 ASP A N 1
ATOM 629 C CA . ASP A 1 82 ? 8.698 -0.542 -20.035 1.00 93.12 82 ASP A CA 1
ATOM 630 C C . ASP A 1 82 ? 9.078 0.661 -20.910 1.00 93.12 82 ASP A C 1
ATOM 632 O O . ASP A 1 82 ? 9.732 0.509 -21.950 1.00 93.12 82 ASP A O 1
ATOM 636 N N . HIS A 1 83 ? 8.692 1.873 -20.498 1.00 95.12 83 HIS A N 1
ATOM 637 C CA . HIS A 1 83 ? 9.084 3.102 -21.188 1.00 95.12 83 HIS A CA 1
ATOM 638 C C . HIS A 1 83 ? 10.601 3.314 -21.155 1.00 95.12 83 HIS A C 1
ATOM 640 O O . HIS A 1 83 ? 11.192 3.590 -22.202 1.00 95.12 83 HIS A O 1
ATOM 646 N N . PHE A 1 84 ? 11.247 3.129 -20.001 1.00 93.81 84 PHE A N 1
ATOM 647 C CA . PHE A 1 84 ? 12.705 3.234 -19.894 1.00 93.81 84 PHE A CA 1
ATOM 648 C C . PHE A 1 84 ? 13.437 2.170 -20.718 1.00 93.81 84 PHE A C 1
ATOM 650 O O . PHE A 1 84 ? 14.445 2.479 -21.352 1.00 93.81 84 PHE A O 1
ATOM 657 N N . THR A 1 85 ? 12.925 0.939 -20.781 1.00 91.50 85 THR A N 1
ATOM 658 C CA . THR A 1 85 ? 13.495 -0.111 -21.635 1.00 91.50 85 THR A CA 1
ATOM 659 C C . THR A 1 85 ? 13.422 0.270 -23.112 1.00 91.50 85 THR A C 1
ATOM 661 O O . THR A 1 85 ? 14.404 0.104 -23.837 1.00 91.50 85 THR A O 1
ATOM 664 N N . LYS A 1 86 ? 12.283 0.801 -23.575 1.00 92.62 86 LYS A N 1
ATOM 665 C CA . LYS A 1 86 ? 12.138 1.287 -24.958 1.00 92.62 86 LYS A CA 1
ATOM 666 C C . LYS A 1 86 ? 13.092 2.446 -25.241 1.00 92.62 86 LYS A C 1
ATOM 668 O O . LYS A 1 86 ? 13.785 2.414 -26.253 1.00 92.62 86 LYS A O 1
ATOM 673 N N . LEU A 1 87 ? 13.183 3.410 -24.325 1.00 94.50 87 LEU A N 1
ATOM 674 C CA . LEU A 1 87 ? 14.091 4.550 -24.444 1.00 94.50 87 LEU A CA 1
ATOM 675 C C . LEU A 1 87 ? 15.558 4.108 -24.537 1.00 94.50 87 LEU A C 1
ATOM 677 O O . LEU A 1 87 ? 16.284 4.586 -25.406 1.00 94.50 87 LEU A O 1
ATOM 681 N N . GLY A 1 88 ? 15.983 3.161 -23.696 1.00 91.56 88 GLY A N 1
ATOM 682 C CA . GLY A 1 88 ? 17.335 2.605 -23.739 1.00 91.56 88 GLY A CA 1
ATOM 683 C C . GLY A 1 88 ? 17.666 1.960 -25.088 1.00 91.56 88 GLY A C 1
ATOM 684 O O . GLY A 1 88 ? 18.746 2.195 -25.625 1.00 91.56 88 GLY A O 1
ATOM 685 N N . LYS A 1 89 ? 16.720 1.214 -25.679 1.00 90.81 89 LYS A N 1
ATOM 686 C CA . LYS A 1 89 ? 16.883 0.632 -27.024 1.00 90.81 89 LYS A CA 1
ATOM 687 C C . LYS A 1 89 ? 17.019 1.708 -28.099 1.00 90.81 89 LYS A C 1
ATOM 689 O O . LYS A 1 89 ? 17.941 1.635 -28.902 1.00 90.81 89 LYS A O 1
ATOM 694 N N . SER A 1 90 ? 16.141 2.713 -28.093 1.00 93.69 90 SER A N 1
ATOM 695 C CA . SER A 1 90 ? 16.195 3.816 -29.060 1.00 93.69 90 SER A CA 1
ATOM 696 C C . SER A 1 90 ? 17.500 4.602 -28.971 1.00 93.69 90 SER A C 1
ATOM 698 O O . SER A 1 90 ? 18.057 4.969 -30.002 1.00 93.69 90 SER A O 1
ATOM 700 N N . LEU A 1 91 ? 18.016 4.825 -27.758 1.00 94.25 91 LEU A N 1
ATOM 701 C CA . LEU A 1 91 ? 19.309 5.476 -27.571 1.00 94.25 91 LEU A CA 1
ATOM 702 C C . LEU A 1 91 ? 20.461 4.609 -28.099 1.00 94.25 91 LEU A C 1
ATOM 704 O O . LEU A 1 91 ? 21.360 5.140 -28.739 1.00 94.25 91 LEU A O 1
ATOM 708 N N . GLY A 1 92 ? 20.406 3.288 -27.897 1.00 90.31 92 GLY A N 1
ATOM 709 C CA . GLY A 1 92 ? 21.368 2.352 -28.487 1.00 90.31 92 GLY A CA 1
ATOM 710 C C . GLY A 1 92 ? 21.384 2.443 -30.013 1.00 90.31 92 GLY A C 1
ATOM 711 O O . GLY A 1 92 ? 22.431 2.686 -30.601 1.00 90.31 92 GLY A O 1
ATOM 712 N N . SER A 1 93 ? 20.210 2.389 -30.648 1.00 92.25 93 SER A N 1
ATOM 713 C CA . SER A 1 93 ? 20.100 2.543 -32.104 1.00 92.25 93 SER A CA 1
ATOM 714 C C . SER A 1 93 ? 20.596 3.905 -32.598 1.00 92.25 93 SER A C 1
ATOM 716 O O . SER A 1 93 ? 21.218 3.983 -33.653 1.00 92.25 93 SER A O 1
ATOM 718 N N . ALA A 1 94 ? 20.356 4.987 -31.852 1.00 92.44 94 ALA A N 1
ATOM 719 C CA . ALA A 1 94 ? 20.874 6.308 -32.207 1.00 92.44 94 ALA A CA 1
ATOM 720 C C . ALA A 1 94 ? 22.413 6.347 -32.196 1.00 92.44 94 ALA A C 1
ATOM 722 O O . ALA A 1 94 ? 23.012 6.909 -33.113 1.00 92.44 94 ALA A O 1
ATOM 723 N N . VAL A 1 95 ? 23.046 5.715 -31.201 1.00 92.00 95 VAL A N 1
ATOM 724 C CA . VAL A 1 95 ? 24.510 5.566 -31.134 1.00 92.00 95 VAL A CA 1
ATOM 725 C C . VAL A 1 95 ? 25.025 4.726 -32.307 1.00 92.00 95 VAL A C 1
ATOM 727 O O . VAL A 1 95 ? 25.985 5.129 -32.962 1.00 92.00 95 VAL A O 1
ATOM 730 N N . ASP A 1 96 ? 24.350 3.627 -32.653 1.00 90.19 96 ASP A N 1
ATOM 731 C CA . ASP A 1 96 ? 24.720 2.797 -33.808 1.00 90.19 96 ASP A CA 1
ATOM 732 C C . ASP A 1 96 ? 24.647 3.586 -35.126 1.00 90.19 96 ASP A C 1
ATOM 734 O O . ASP A 1 96 ? 25.550 3.512 -35.962 1.00 90.19 96 ASP A O 1
ATOM 738 N N . HIS A 1 97 ? 23.585 4.373 -35.330 1.00 92.19 97 HIS A N 1
ATOM 739 C CA . HIS A 1 97 ? 23.448 5.227 -36.512 1.00 92.19 97 HIS A CA 1
ATOM 740 C C . HIS A 1 97 ? 24.544 6.292 -36.587 1.00 92.19 97 HIS A C 1
ATOM 742 O O . HIS A 1 97 ? 25.089 6.522 -37.668 1.00 92.19 97 HIS A O 1
ATOM 748 N N . TYR A 1 98 ? 24.892 6.907 -35.455 1.00 89.69 98 TYR A N 1
ATOM 749 C CA . TYR A 1 98 ? 25.994 7.862 -35.375 1.00 89.69 98 TYR A CA 1
ATOM 750 C C . TYR A 1 98 ? 27.330 7.214 -35.764 1.00 89.69 98 TYR A C 1
ATOM 752 O O . TYR A 1 98 ? 28.013 7.712 -36.658 1.00 89.69 98 TYR A O 1
ATOM 760 N N . ASN A 1 99 ? 27.664 6.064 -35.173 1.00 88.50 99 ASN A N 1
ATOM 761 C CA . ASN A 1 99 ? 28.919 5.360 -35.447 1.00 88.50 99 ASN A CA 1
ATOM 762 C C . ASN A 1 99 ? 29.024 4.917 -36.918 1.00 88.50 99 ASN A C 1
ATOM 764 O O . ASN A 1 99 ? 30.075 5.069 -37.540 1.00 88.50 99 ASN A O 1
ATOM 768 N N . ASN A 1 100 ? 27.923 4.452 -37.517 1.00 88.75 100 ASN A N 1
ATOM 769 C CA . ASN A 1 100 ? 27.879 4.137 -38.948 1.00 88.75 100 ASN A CA 1
ATOM 770 C C . ASN A 1 100 ? 28.122 5.375 -39.832 1.00 88.75 100 ASN A C 1
ATOM 772 O O . ASN A 1 100 ? 28.806 5.283 -40.856 1.00 88.75 100 ASN A O 1
ATOM 776 N N . ALA A 1 101 ? 27.576 6.535 -39.452 1.00 88.50 101 ALA A N 1
ATOM 777 C CA . ALA A 1 101 ? 27.788 7.785 -40.176 1.00 88.50 101 ALA A CA 1
ATOM 778 C C . ALA A 1 101 ? 29.250 8.252 -40.089 1.00 88.50 101 ALA A C 1
ATOM 780 O O . ALA A 1 101 ? 29.824 8.604 -41.121 1.00 88.50 101 ALA A O 1
ATOM 781 N N . VAL A 1 102 ? 29.863 8.184 -38.900 1.00 89.50 102 VAL A N 1
ATOM 782 C CA . VAL A 1 102 ? 31.295 8.472 -38.695 1.00 89.50 102 VAL A CA 1
ATOM 783 C C . VAL A 1 102 ? 32.159 7.545 -39.554 1.00 89.50 102 VAL A C 1
ATOM 785 O O . VAL A 1 102 ? 32.959 8.029 -40.352 1.00 89.50 102 VAL A O 1
ATOM 788 N N . GLY A 1 103 ? 31.923 6.229 -39.522 1.00 86.19 103 GLY A N 1
ATOM 789 C CA . GLY A 1 103 ? 32.681 5.279 -40.347 1.00 86.19 103 GLY A CA 1
ATOM 790 C C . GLY A 1 103 ? 32.532 5.519 -41.859 1.00 86.19 103 GLY A C 1
ATOM 791 O O . GLY A 1 103 ? 33.497 5.412 -42.621 1.00 86.19 103 GLY A O 1
ATOM 792 N N . SER A 1 104 ? 31.338 5.899 -42.332 1.00 88.19 104 SER A N 1
ATOM 793 C CA . SER A 1 104 ? 31.139 6.285 -43.739 1.00 88.19 104 SER A CA 1
ATOM 794 C C . SER A 1 104 ? 31.867 7.586 -44.091 1.00 88.19 104 SER A C 1
ATOM 796 O O . SER A 1 104 ? 32.398 7.715 -45.197 1.00 88.19 104 SER A O 1
ATOM 798 N N . PHE A 1 105 ? 31.885 8.557 -43.180 1.00 86.06 105 PHE A N 1
ATOM 799 C CA . PHE A 1 105 ? 32.597 9.817 -43.362 1.00 86.06 105 PHE A CA 1
ATOM 800 C C . PHE A 1 105 ? 34.110 9.586 -43.472 1.00 86.06 105 PHE A C 1
ATOM 802 O O . PHE A 1 105 ? 34.732 10.058 -44.424 1.00 86.06 105 PHE A O 1
ATOM 809 N N . GLU A 1 106 ? 34.686 8.769 -42.593 1.00 84.31 106 GLU A N 1
ATOM 810 C CA . GLU A 1 106 ? 36.105 8.410 -42.643 1.00 84.31 106 GLU A CA 1
ATOM 811 C C . GLU A 1 106 ? 36.477 7.680 -43.938 1.00 84.31 106 GLU A C 1
ATOM 813 O O . GLU A 1 106 ? 37.407 8.067 -44.648 1.00 84.31 106 GLU A O 1
ATOM 818 N N . THR A 1 107 ? 35.732 6.627 -44.281 1.00 85.56 107 THR A N 1
ATOM 819 C CA . THR A 1 107 ? 36.098 5.747 -45.402 1.00 85.56 107 THR A CA 1
ATOM 820 C C . THR A 1 107 ? 35.853 6.378 -46.767 1.00 85.56 107 THR A C 1
ATOM 822 O O . THR A 1 107 ? 36.629 6.143 -47.698 1.00 85.56 107 THR A O 1
ATOM 825 N N . ARG A 1 108 ? 34.788 7.174 -46.914 1.00 85.06 108 ARG A N 1
ATOM 826 C CA . ARG A 1 108 ? 34.385 7.739 -48.211 1.00 85.06 108 ARG A CA 1
ATOM 827 C C . ARG A 1 108 ? 34.793 9.195 -48.360 1.00 85.06 108 ARG A C 1
ATOM 829 O O . ARG A 1 108 ? 35.381 9.555 -49.381 1.00 85.06 108 ARG A O 1
ATOM 836 N N . VAL A 1 109 ? 34.477 10.028 -47.370 1.00 84.69 109 VAL A N 1
ATOM 837 C CA . VAL A 1 109 ? 34.653 11.483 -47.476 1.00 84.69 109 VAL A CA 1
ATOM 838 C C . VAL A 1 109 ? 36.107 11.860 -47.230 1.00 84.69 109 VAL A C 1
ATOM 840 O O . VAL A 1 109 ? 36.707 12.467 -48.114 1.00 84.69 109 VAL A O 1
ATOM 843 N N . LEU A 1 110 ? 36.714 11.438 -46.114 1.00 82.88 110 LEU A N 1
ATOM 844 C CA . LEU A 1 110 ? 38.112 11.785 -45.818 1.00 82.88 110 LEU A CA 1
ATOM 845 C C . LEU A 1 110 ? 39.088 11.186 -46.838 1.00 82.88 110 LEU A C 1
ATOM 847 O O . LEU A 1 110 ? 40.030 11.859 -47.247 1.00 82.88 110 LEU A O 1
ATOM 851 N N . THR A 1 111 ? 38.845 9.966 -47.326 1.00 83.50 111 THR A N 1
ATOM 852 C CA . THR A 1 111 ? 39.655 9.379 -48.411 1.00 83.50 111 THR A CA 1
ATOM 853 C C . THR A 1 111 ? 39.588 10.207 -49.697 1.00 83.50 111 THR A C 1
ATOM 855 O O . THR A 1 111 ? 40.594 10.362 -50.387 1.00 83.50 111 THR A O 1
ATOM 858 N N . THR A 1 112 ? 38.414 10.746 -50.035 1.00 82.19 112 THR A N 1
ATOM 859 C CA . THR A 1 112 ? 38.243 11.591 -51.226 1.00 82.19 112 THR A CA 1
ATOM 860 C C . THR A 1 112 ? 38.858 12.973 -51.017 1.00 82.19 112 THR A C 1
ATOM 862 O O . THR A 1 112 ? 39.518 13.472 -51.924 1.00 82.19 112 THR A O 1
ATOM 865 N N . ALA A 1 113 ? 38.716 13.556 -49.823 1.00 78.12 113 ALA A N 1
ATOM 866 C CA . ALA A 1 113 ? 39.357 14.817 -49.457 1.00 78.12 113 ALA A CA 1
ATOM 867 C C . ALA A 1 113 ? 40.890 14.722 -49.556 1.00 78.12 113 ALA A C 1
ATOM 869 O O . ALA A 1 113 ? 41.497 15.553 -50.224 1.00 78.12 113 ALA A O 1
ATOM 870 N N . ARG A 1 114 ? 41.501 13.649 -49.026 1.00 78.81 114 ARG A N 1
ATOM 871 C CA . ARG A 1 114 ? 42.951 13.392 -49.151 1.00 78.81 114 ARG A CA 1
ATOM 872 C C . ARG A 1 114 ? 43.407 13.302 -50.610 1.00 78.81 114 ARG A C 1
ATOM 874 O O . ARG A 1 114 ? 44.365 13.956 -50.993 1.00 78.81 114 ARG A O 1
ATOM 881 N N . LYS A 1 115 ? 42.674 12.573 -51.463 1.00 78.50 115 LYS A N 1
ATOM 882 C CA . LYS A 1 115 ? 42.975 12.521 -52.909 1.00 78.50 115 LYS A CA 1
ATOM 883 C C . LYS A 1 115 ? 42.875 13.894 -53.583 1.00 78.50 115 LYS A C 1
ATOM 885 O O . LYS A 1 115 ? 43.573 14.148 -54.558 1.00 78.50 115 LYS A O 1
ATOM 890 N N . PHE A 1 116 ? 41.979 14.758 -53.113 1.00 75.44 116 PHE A N 1
ATOM 891 C CA . PHE A 1 116 ? 41.810 16.109 -53.646 1.00 75.44 116 PHE A CA 1
ATOM 892 C C . PHE A 1 116 ? 42.957 17.043 -53.221 1.00 75.44 116 PHE A C 1
ATOM 894 O O . PHE A 1 116 ? 43.416 17.857 -54.026 1.00 75.44 116 PHE A O 1
ATOM 901 N N . GLU A 1 117 ? 43.463 16.878 -51.995 1.00 73.44 117 GLU A N 1
ATOM 902 C CA . GLU A 1 117 ? 44.699 17.513 -51.518 1.00 73.44 117 GLU A CA 1
ATOM 903 C C . GLU A 1 117 ? 45.925 17.051 -52.320 1.00 73.44 117 GLU A C 1
ATOM 905 O O . GLU A 1 117 ? 46.696 17.895 -52.778 1.00 73.44 117 GLU A O 1
ATOM 910 N N . ASP A 1 118 ? 46.063 15.745 -52.588 1.00 76.81 118 ASP A N 1
ATOM 911 C CA . ASP A 1 118 ? 47.164 15.185 -53.394 1.00 76.81 118 ASP A CA 1
ATOM 912 C C . ASP A 1 118 ? 47.220 15.791 -54.810 1.00 76.81 118 ASP A C 1
ATOM 914 O O . ASP A 1 118 ? 48.294 15.991 -55.383 1.00 76.81 118 ASP A O 1
ATOM 918 N N . LEU A 1 119 ? 46.056 16.126 -55.374 1.00 80.50 119 LEU A N 1
ATOM 919 C CA . LEU A 1 119 ? 45.925 16.771 -56.683 1.00 80.50 119 LEU A CA 1
ATOM 920 C C . LEU A 1 119 ? 46.149 18.294 -56.644 1.00 80.50 119 LEU A C 1
ATOM 922 O O . LEU A 1 119 ? 46.011 18.948 -57.679 1.00 80.50 119 LEU A O 1
ATOM 926 N N . LYS A 1 120 ? 46.492 18.871 -55.480 1.00 68.56 120 LYS A N 1
ATOM 927 C CA . LYS A 1 120 ? 46.644 20.321 -55.238 1.00 68.56 120 LYS A CA 1
ATOM 928 C C . LYS A 1 120 ? 45.419 21.149 -55.651 1.00 68.56 120 LYS A C 1
ATOM 930 O O . LYS A 1 120 ? 45.541 22.332 -55.961 1.00 68.56 120 LYS A O 1
ATOM 935 N N . ALA A 1 121 ? 44.241 20.528 -55.673 1.00 65.12 121 ALA A N 1
ATOM 936 C CA . ALA A 1 121 ? 42.985 21.166 -56.062 1.00 65.12 121 ALA A CA 1
ATOM 937 C C . ALA A 1 121 ? 42.213 21.739 -54.856 1.00 65.12 121 ALA A C 1
ATOM 939 O O . ALA A 1 121 ? 41.209 22.426 -55.041 1.00 65.12 121 ALA A O 1
ATOM 940 N N . ALA A 1 122 ? 42.673 21.467 -53.628 1.00 60.72 122 ALA A N 1
ATOM 941 C CA . ALA A 1 122 ? 42.063 21.929 -52.385 1.00 60.72 122 ALA A CA 1
ATOM 942 C C . ALA A 1 122 ? 42.627 23.292 -51.918 1.00 60.72 122 ALA A C 1
ATOM 944 O O . ALA A 1 122 ? 43.835 23.512 -52.012 1.00 60.72 122 ALA A O 1
ATOM 945 N N . PRO A 1 123 ? 41.797 24.200 -51.367 1.00 60.34 123 PRO A N 1
ATOM 946 C CA . PRO A 1 123 ? 42.286 25.391 -50.669 1.00 60.34 123 PRO A CA 1
ATOM 947 C C . PRO A 1 123 ? 43.013 25.008 -49.361 1.00 60.34 123 PRO A C 1
ATOM 949 O O . PRO A 1 123 ? 42.493 24.210 -48.586 1.00 60.34 123 PRO A O 1
ATOM 952 N N . GLU A 1 124 ? 44.175 25.622 -49.086 1.00 56.22 124 GLU A N 1
ATOM 953 C CA . GLU A 1 124 ? 45.103 25.327 -47.961 1.00 56.22 124 GLU A CA 1
ATOM 954 C C . GLU A 1 124 ? 44.483 25.334 -46.541 1.00 56.22 124 GLU A C 1
ATOM 956 O O . GLU A 1 124 ? 45.117 24.885 -45.590 1.00 56.22 124 GLU A O 1
ATOM 961 N N . ALA A 1 125 ? 43.249 25.820 -46.369 1.00 53.97 125 ALA A N 1
ATOM 962 C CA . ALA A 1 125 ? 42.575 25.946 -45.073 1.00 53.97 125 ALA A CA 1
ATOM 963 C C . ALA A 1 125 ? 41.591 24.803 -44.735 1.00 53.97 125 ALA A C 1
ATOM 965 O O . ALA A 1 125 ? 40.949 24.843 -43.685 1.00 53.97 125 ALA A O 1
ATOM 966 N N . ALA A 1 126 ? 41.436 23.790 -45.592 1.00 56.97 126 ALA A N 1
ATOM 967 C CA . ALA A 1 126 ? 40.432 22.736 -45.419 1.00 56.97 126 ALA A CA 1
ATOM 968 C C . ALA A 1 126 ? 40.908 21.560 -44.538 1.00 56.97 126 ALA A C 1
ATOM 970 O O . ALA A 1 126 ? 40.768 20.404 -44.919 1.00 56.97 126 ALA A O 1
ATOM 971 N N . ASN A 1 127 ? 41.437 21.825 -43.339 1.00 56.94 127 ASN A N 1
ATOM 972 C CA . ASN A 1 127 ? 41.665 20.756 -42.361 1.00 56.94 127 ASN A CA 1
ATOM 973 C C . ASN A 1 127 ? 40.316 20.318 -41.770 1.00 56.94 127 ASN A C 1
ATOM 975 O O . ASN A 1 127 ? 39.751 21.005 -40.915 1.00 56.94 127 ASN A O 1
ATOM 979 N N . LEU A 1 128 ? 39.770 19.195 -42.246 1.00 62.94 128 LEU A N 1
ATOM 980 C CA . LEU A 1 128 ? 38.541 18.630 -41.688 1.00 62.94 128 LEU A CA 1
ATOM 981 C C . LEU A 1 128 ? 38.842 18.000 -40.314 1.00 62.94 128 LEU A C 1
ATOM 983 O O . LEU A 1 128 ? 39.760 17.184 -40.214 1.00 62.94 128 LEU A O 1
ATOM 987 N N . PRO A 1 129 ? 38.081 18.341 -39.258 1.00 65.81 129 PRO A N 1
ATOM 988 C CA . PRO A 1 129 ? 38.271 17.748 -37.940 1.00 65.81 129 PRO A CA 1
ATOM 989 C C . PRO A 1 129 ? 37.974 16.245 -37.972 1.00 65.81 129 PRO A C 1
ATOM 991 O O . PRO A 1 129 ? 37.032 15.800 -38.634 1.00 65.81 129 PRO A O 1
ATOM 994 N N . ASN A 1 130 ? 38.771 15.471 -37.233 1.00 65.38 130 ASN A N 1
ATOM 995 C CA . ASN A 1 130 ? 38.504 14.053 -37.031 1.00 65.38 130 ASN A CA 1
ATOM 996 C C . ASN A 1 130 ? 37.315 13.893 -36.074 1.00 65.38 130 ASN A C 1
ATOM 998 O O . ASN A 1 130 ? 37.233 14.602 -35.070 1.00 65.38 130 ASN A O 1
ATOM 1002 N N . LEU A 1 131 ? 36.384 13.002 -36.405 1.00 69.69 131 LEU A N 1
ATOM 1003 C CA . LEU A 1 131 ? 35.227 12.707 -35.563 1.00 69.69 131 LEU A CA 1
ATOM 1004 C C . LEU A 1 131 ? 35.515 11.418 -34.802 1.00 69.69 131 LEU A C 1
ATOM 1006 O O . LEU A 1 131 ? 35.683 10.376 -35.423 1.00 69.69 131 LEU A O 1
ATOM 1010 N N . ASP A 1 132 ? 35.558 11.485 -33.475 1.00 69.56 132 ASP A N 1
ATOM 1011 C CA . ASP A 1 132 ? 35.773 10.294 -32.657 1.00 69.56 132 ASP A CA 1
ATOM 1012 C C . ASP A 1 132 ? 34.467 9.480 -32.524 1.00 69.56 132 ASP A C 1
ATOM 1014 O O . ASP A 1 132 ? 33.400 10.060 -32.279 1.00 69.56 132 ASP A O 1
ATOM 1018 N N . PRO A 1 133 ? 34.516 8.140 -32.652 1.00 69.12 133 PRO A N 1
ATOM 1019 C CA . PRO A 1 133 ? 33.371 7.274 -32.388 1.00 69.12 133 PRO A CA 1
ATOM 1020 C C . PRO A 1 133 ? 32.844 7.410 -30.955 1.00 69.12 133 PRO A C 1
ATOM 1022 O O . PRO A 1 133 ? 33.586 7.677 -30.007 1.00 69.12 133 PRO A O 1
ATOM 1025 N N . VAL A 1 134 ? 31.543 7.171 -30.770 1.00 75.31 134 VAL A N 1
ATOM 1026 C CA . VAL A 1 134 ? 30.933 7.139 -29.436 1.00 75.31 134 VAL A CA 1
ATOM 1027 C C . VAL A 1 134 ? 30.896 5.696 -28.933 1.00 75.31 134 VAL A C 1
ATOM 1029 O O . VAL A 1 134 ? 30.052 4.903 -29.349 1.00 75.31 134 VAL A O 1
ATOM 1032 N N . ASP A 1 135 ? 31.762 5.381 -27.965 1.00 69.06 135 ASP A N 1
ATOM 1033 C CA . ASP A 1 135 ? 31.848 4.058 -27.312 1.00 69.06 135 ASP A CA 1
ATOM 1034 C C . ASP A 1 135 ? 30.834 3.856 -26.165 1.00 69.06 135 ASP A C 1
ATOM 1036 O O . ASP A 1 135 ? 30.843 2.843 -25.459 1.00 69.06 135 ASP A O 1
ATOM 1040 N N . ARG A 1 136 ? 29.956 4.836 -25.909 1.00 70.19 136 ARG A N 1
ATOM 1041 C CA . ARG A 1 136 ? 29.026 4.780 -24.772 1.00 70.19 136 ARG A CA 1
ATOM 1042 C C . ARG A 1 136 ? 27.728 4.075 -25.142 1.00 70.19 136 ARG A C 1
ATOM 1044 O O . ARG A 1 136 ? 26.850 4.657 -25.770 1.00 70.19 136 ARG A O 1
ATOM 1051 N N . THR A 1 137 ? 27.569 2.850 -24.651 1.00 69.31 137 THR A N 1
ATOM 1052 C CA . THR A 1 137 ? 26.281 2.152 -24.669 1.00 69.31 137 THR A CA 1
ATOM 1053 C C . THR A 1 137 ? 25.391 2.615 -23.507 1.00 69.31 137 THR A C 1
ATOM 1055 O O . THR A 1 137 ? 25.886 2.889 -22.406 1.00 69.31 137 THR A O 1
ATOM 1058 N N . PRO A 1 138 ? 24.065 2.726 -23.706 1.00 70.31 138 PRO A N 1
ATOM 1059 C CA . PRO A 1 138 ? 23.139 3.007 -22.615 1.00 70.31 138 PRO A CA 1
ATOM 1060 C C . PRO A 1 138 ? 23.237 1.933 -21.526 1.00 70.31 138 PRO A C 1
ATOM 1062 O O . PRO A 1 138 ? 23.163 0.737 -21.812 1.00 70.31 138 PRO A O 1
ATOM 1065 N N . ARG A 1 139 ? 23.383 2.353 -20.262 1.00 73.25 139 ARG A N 1
ATOM 1066 C CA . ARG A 1 139 ? 23.443 1.430 -19.120 1.00 73.25 139 ARG A CA 1
ATOM 1067 C C . ARG A 1 139 ? 22.145 0.622 -19.047 1.00 73.25 139 ARG A C 1
ATOM 1069 O O . ARG A 1 139 ? 21.072 1.193 -18.858 1.00 73.25 139 ARG A O 1
ATOM 1076 N N . ALA A 1 140 ? 22.253 -0.701 -19.149 1.00 68.50 140 ALA A N 1
ATOM 1077 C CA . ALA A 1 140 ? 21.119 -1.590 -18.943 1.00 68.50 140 ALA A CA 1
ATOM 1078 C C . ALA A 1 140 ? 20.618 -1.477 -17.496 1.00 68.50 140 ALA A C 1
ATOM 1080 O O . ALA A 1 140 ? 21.409 -1.492 -16.549 1.00 68.50 140 ALA A O 1
ATOM 1081 N N . LEU A 1 141 ? 19.299 -1.371 -17.325 1.00 62.22 141 LEU A N 1
ATOM 1082 C CA . LEU A 1 141 ? 18.681 -1.455 -16.008 1.00 62.22 141 LEU A CA 1
ATOM 1083 C C . LEU A 1 141 ? 18.888 -2.878 -15.478 1.00 62.22 141 LEU A C 1
ATOM 1085 O O . LEU A 1 141 ? 18.266 -3.822 -15.957 1.00 62.22 141 LEU A O 1
ATOM 1089 N N . GLN A 1 142 ? 19.779 -3.036 -14.501 1.00 64.94 142 GLN A N 1
ATOM 1090 C CA . GLN A 1 142 ? 19.832 -4.252 -13.700 1.00 64.94 142 GLN A CA 1
ATOM 1091 C C . GLN A 1 142 ? 18.567 -4.272 -12.844 1.00 64.94 142 GLN A C 1
ATOM 1093 O O . GLN A 1 142 ? 18.342 -3.353 -12.055 1.00 64.94 142 GLN A O 1
ATOM 1098 N N . SER A 1 143 ? 17.715 -5.281 -13.029 1.00 52.09 143 SER A N 1
ATOM 1099 C CA . SER A 1 143 ? 16.571 -5.503 -12.150 1.00 52.09 143 SER A CA 1
ATOM 1100 C C . SER A 1 143 ? 17.102 -5.687 -10.729 1.00 52.09 143 SER A C 1
ATOM 1102 O O . SER A 1 143 ? 17.695 -6.723 -10.423 1.00 52.09 143 SER A O 1
ATOM 1104 N N . ALA A 1 144 ? 16.929 -4.689 -9.863 1.00 50.78 144 ALA A N 1
ATOM 1105 C CA . ALA A 1 144 ? 17.113 -4.907 -8.438 1.00 50.78 144 ALA A CA 1
ATOM 1106 C C . ALA A 1 144 ? 16.177 -6.059 -8.030 1.00 50.78 144 ALA A C 1
ATOM 1108 O O . ALA A 1 144 ? 15.024 -6.075 -8.479 1.00 50.78 144 ALA A O 1
ATOM 1109 N N . PRO A 1 145 ? 16.640 -7.046 -7.241 1.00 44.34 145 PRO A N 1
ATOM 1110 C CA . PRO A 1 145 ? 15.757 -8.098 -6.769 1.00 44.34 145 PRO A CA 1
ATOM 1111 C C . PRO A 1 145 ? 14.589 -7.436 -6.038 1.00 44.34 145 PRO A C 1
ATOM 1113 O O . PRO A 1 145 ? 14.785 -6.529 -5.230 1.00 44.34 145 PRO A O 1
ATOM 1116 N N . ALA A 1 146 ? 13.373 -7.881 -6.347 1.00 50.97 146 ALA A N 1
ATOM 1117 C CA . ALA A 1 146 ? 12.104 -7.328 -5.878 1.00 50.97 146 ALA A CA 1
ATOM 1118 C C . ALA A 1 146 ? 11.896 -7.367 -4.341 1.00 50.97 146 ALA A C 1
ATOM 1120 O O . ALA A 1 146 ? 10.772 -7.223 -3.874 1.00 50.97 146 ALA A O 1
ATOM 1121 N N . SER A 1 147 ? 12.944 -7.568 -3.531 1.00 46.91 147 SER A N 1
ATOM 1122 C CA . SER A 1 147 ? 12.847 -7.728 -2.077 1.00 46.91 147 SER A CA 1
ATOM 1123 C C . SER A 1 147 ? 12.825 -6.419 -1.281 1.00 46.91 147 SER A C 1
ATOM 1125 O O . SER A 1 147 ? 12.600 -6.468 -0.075 1.00 46.91 147 SER A O 1
ATOM 1127 N N . VAL A 1 148 ? 13.040 -5.256 -1.910 1.00 47.16 148 VAL A N 1
ATOM 1128 C CA . VAL A 1 148 ? 13.137 -3.973 -1.179 1.00 47.16 148 VAL A CA 1
ATOM 1129 C C . VAL A 1 148 ? 11.773 -3.306 -0.969 1.00 47.16 148 VAL A C 1
ATOM 1131 O O . VAL A 1 148 ? 11.612 -2.501 -0.056 1.00 47.16 148 VAL A O 1
ATOM 1134 N N . ILE A 1 149 ? 10.755 -3.671 -1.750 1.00 48.94 149 ILE A N 1
ATOM 1135 C CA . ILE A 1 149 ? 9.391 -3.186 -1.530 1.00 48.94 149 ILE A CA 1
ATOM 1136 C C . ILE A 1 149 ? 8.689 -4.261 -0.710 1.00 48.94 149 ILE A C 1
ATOM 1138 O O . ILE A 1 149 ? 8.378 -5.329 -1.232 1.00 48.94 149 ILE A O 1
ATOM 1142 N N . ALA A 1 150 ? 8.529 -4.019 0.593 1.00 45.50 150 ALA A N 1
ATOM 1143 C CA . ALA A 1 150 ? 7.857 -4.933 1.507 1.00 45.50 150 ALA A CA 1
ATOM 1144 C C . ALA A 1 150 ? 6.577 -5.481 0.858 1.00 45.50 150 ALA A C 1
ATOM 1146 O O . ALA A 1 150 ? 5.665 -4.728 0.519 1.00 45.50 150 ALA A O 1
ATOM 1147 N N . SER A 1 151 ? 6.551 -6.797 0.636 1.00 44.22 151 SER A N 1
ATOM 1148 C CA . SER A 1 151 ? 5.414 -7.471 0.023 1.00 44.22 151 SER A CA 1
ATOM 1149 C C . SER A 1 151 ? 4.147 -7.142 0.826 1.00 44.22 151 SER A C 1
ATOM 1151 O O . SER A 1 151 ? 4.148 -7.364 2.044 1.00 44.22 151 SER A O 1
ATOM 1153 N N . PRO A 1 152 ? 3.060 -6.654 0.196 1.00 49.78 152 PRO A N 1
ATOM 1154 C CA . PRO A 1 152 ? 1.810 -6.328 0.891 1.00 49.78 152 PRO A CA 1
ATOM 1155 C C . PRO A 1 152 ? 1.190 -7.547 1.601 1.00 49.78 152 PRO A C 1
ATOM 1157 O O . PRO A 1 152 ? 0.340 -7.391 2.474 1.00 49.78 152 PRO A O 1
ATOM 1160 N N . ALA A 1 153 ? 1.672 -8.761 1.302 1.00 49.12 153 ALA A N 1
ATOM 1161 C CA . ALA A 1 153 ? 1.335 -9.985 2.021 1.00 49.12 153 ALA A CA 1
ATOM 1162 C C . ALA A 1 153 ? 1.727 -9.947 3.515 1.00 49.12 153 ALA A C 1
ATOM 1164 O O . ALA A 1 153 ? 0.949 -10.394 4.353 1.00 49.12 153 ALA A O 1
ATOM 1165 N N . LYS A 1 154 ? 2.869 -9.340 3.882 1.00 44.84 154 LYS A N 1
ATOM 1166 C CA . LYS A 1 154 ? 3.302 -9.264 5.294 1.00 44.84 154 LYS A CA 1
ATOM 1167 C C . LYS A 1 154 ? 2.437 -8.326 6.142 1.00 44.84 154 LYS A C 1
ATOM 1169 O O . LYS A 1 154 ? 2.276 -8.566 7.333 1.00 44.84 154 LYS A O 1
ATOM 1174 N N . ALA A 1 155 ? 1.848 -7.289 5.542 1.00 46.66 155 ALA A N 1
ATOM 1175 C CA . ALA A 1 155 ? 0.908 -6.406 6.239 1.00 46.66 155 ALA A CA 1
ATOM 1176 C C . ALA A 1 155 ? -0.421 -7.123 6.549 1.00 46.66 155 ALA A C 1
ATOM 1178 O O . ALA A 1 155 ? -1.005 -6.923 7.613 1.00 46.66 155 ALA A O 1
ATOM 1179 N N . SER A 1 156 ? -0.859 -8.020 5.657 1.00 44.25 156 SER A N 1
ATOM 1180 C CA . SER A 1 156 ? -2.051 -8.851 5.861 1.00 44.25 156 SER A CA 1
ATOM 1181 C C . SER A 1 156 ? -1.823 -9.941 6.924 1.00 44.25 156 SER A C 1
ATOM 1183 O O . SER A 1 156 ? -2.689 -10.155 7.770 1.00 44.25 156 SER A O 1
ATOM 1185 N N . GLU A 1 157 ? -0.628 -10.543 6.978 1.00 45.91 157 GLU A N 1
ATOM 1186 C CA . GLU A 1 157 ? -0.238 -11.499 8.035 1.00 45.91 157 GLU A CA 1
ATOM 1187 C C . GLU A 1 157 ? -0.135 -10.856 9.432 1.00 45.91 157 GLU A C 1
ATOM 1189 O O . GLU A 1 157 ? -0.456 -11.495 10.437 1.00 45.91 157 GLU A O 1
ATOM 1194 N N . MET A 1 158 ? 0.270 -9.584 9.519 1.00 43.50 158 MET A N 1
ATOM 1195 C CA . MET A 1 158 ? 0.354 -8.851 10.791 1.00 43.50 158 MET A CA 1
ATOM 1196 C C . MET A 1 158 ? -1.034 -8.483 11.348 1.00 43.50 158 MET A C 1
ATOM 1198 O O . MET A 1 158 ? -1.226 -8.488 12.564 1.00 43.50 158 MET A O 1
ATOM 1202 N N . SER A 1 159 ? -2.011 -8.241 10.464 1.00 43.81 159 SER A N 1
ATOM 1203 C CA . SER A 1 159 ? -3.421 -8.017 10.822 1.00 43.81 159 SER A CA 1
ATOM 1204 C C . SER A 1 159 ? -4.128 -9.317 11.240 1.00 43.81 159 SER A C 1
ATOM 1206 O O . SER A 1 159 ? -4.869 -9.324 12.220 1.00 43.81 159 SER A O 1
ATOM 1208 N N . ALA A 1 160 ? -3.832 -10.444 10.580 1.00 45.47 160 ALA A N 1
ATOM 1209 C CA . ALA A 1 160 ? -4.421 -11.748 10.902 1.00 45.47 160 ALA A CA 1
ATOM 1210 C C . ALA A 1 160 ? -3.988 -12.300 12.277 1.00 45.47 160 ALA A C 1
ATOM 1212 O O . ALA A 1 160 ? -4.771 -12.969 12.947 1.00 45.47 160 ALA A O 1
ATOM 1213 N N . LYS A 1 161 ? -2.772 -11.982 12.750 1.00 44.91 161 LYS A N 1
ATOM 1214 C CA . LYS A 1 161 ? -2.296 -12.400 14.086 1.00 44.91 161 LYS A CA 1
ATOM 1215 C C . LYS A 1 161 ? -3.031 -11.740 15.262 1.00 44.91 161 LYS A C 1
ATOM 1217 O O . LYS A 1 161 ? -2.936 -12.254 16.370 1.00 44.91 161 LYS A O 1
ATOM 1222 N N . HIS A 1 162 ? -3.760 -10.646 15.032 1.00 46.38 162 HIS A N 1
ATOM 1223 C CA . HIS A 1 162 ? -4.542 -9.936 16.056 1.00 46.38 162 HIS A CA 1
ATOM 1224 C C . HIS A 1 162 ? -6.057 -10.220 15.981 1.00 46.38 162 HIS A C 1
ATOM 1226 O O . HIS A 1 162 ? -6.821 -9.618 16.725 1.00 46.38 162 HIS A O 1
ATOM 1232 N N . GLN A 1 163 ? -6.507 -11.131 15.108 1.00 41.81 163 GLN A N 1
ATOM 1233 C CA . GLN A 1 163 ? -7.928 -11.464 14.889 1.00 41.81 163 GLN A CA 1
ATOM 1234 C C . GLN A 1 163 ? -8.370 -12.767 15.585 1.00 41.81 163 GLN A C 1
ATOM 1236 O O . GLN A 1 163 ? -9.248 -13.477 15.098 1.00 41.81 163 GLN A O 1
ATOM 1241 N N . GLY A 1 164 ? -7.764 -13.114 16.722 1.00 36.50 164 GLY A N 1
ATOM 1242 C CA . GLY A 1 164 ? -8.332 -14.151 17.587 1.00 36.50 164 GLY A CA 1
ATOM 1243 C C . GLY A 1 164 ? -9.604 -13.631 18.277 1.00 36.50 164 GLY A C 1
ATOM 1244 O O . GLY A 1 164 ? -9.638 -12.452 18.635 1.00 36.50 164 GLY A O 1
ATOM 1245 N N . PRO A 1 165 ? -10.646 -14.459 18.488 1.00 34.84 165 PRO A N 1
ATOM 1246 C CA . PRO A 1 165 ? -11.790 -14.055 19.298 1.00 34.84 165 PRO A CA 1
ATOM 1247 C C . PRO A 1 165 ? -11.294 -13.724 20.709 1.00 34.84 165 PRO A C 1
ATOM 1249 O O . PRO A 1 165 ? -10.703 -14.576 21.377 1.00 34.84 165 PRO A O 1
ATOM 1252 N N . ILE A 1 166 ? -11.505 -12.482 21.151 1.00 44.88 166 ILE A N 1
ATOM 1253 C CA . ILE A 1 166 ? -11.174 -12.049 22.511 1.00 44.88 166 ILE A CA 1
ATOM 1254 C C . ILE A 1 166 ? -12.108 -12.810 23.456 1.00 44.88 166 ILE A C 1
ATOM 1256 O O . ILE A 1 166 ? -13.263 -12.440 23.649 1.00 44.88 166 ILE A O 1
ATOM 1260 N N . THR A 1 167 ? -11.621 -13.920 24.007 1.00 33.56 167 THR A N 1
ATOM 1261 C CA . THR A 1 167 ? -12.278 -14.613 25.114 1.00 33.56 167 THR A CA 1
ATOM 1262 C C . THR A 1 167 ? -11.822 -13.901 26.378 1.00 33.56 167 THR A C 1
ATOM 1264 O O . THR A 1 167 ? -10.681 -14.075 26.792 1.00 33.56 167 THR A O 1
ATOM 1267 N N . LEU A 1 168 ? -12.683 -13.057 26.951 1.00 34.28 168 LEU A N 1
ATOM 1268 C CA . LEU A 1 168 ? -12.444 -12.428 28.251 1.00 34.28 168 LEU A CA 1
ATOM 1269 C C . LEU A 1 168 ? -12.440 -13.523 29.326 1.00 34.28 168 LEU A C 1
ATOM 1271 O O . LEU A 1 168 ? -13.484 -13.910 29.850 1.00 34.28 168 LEU A O 1
ATOM 1275 N N . SER A 1 169 ? -11.258 -14.064 29.612 1.00 35.38 169 SER A N 1
ATOM 1276 C CA . SER A 1 169 ? -11.023 -14.913 30.774 1.00 35.38 169 SER A CA 1
ATOM 1277 C C . SER A 1 169 ? -11.064 -14.039 32.029 1.00 35.38 169 SER A C 1
ATOM 1279 O O . SER A 1 169 ? -10.507 -12.942 32.041 1.00 35.38 169 SER A O 1
ATOM 1281 N N . GLN A 1 170 ? -11.683 -14.532 33.106 1.00 39.06 170 GLN A N 1
ATOM 1282 C CA . GLN A 1 170 ? -11.780 -13.840 34.403 1.00 39.06 170 GLN A CA 1
ATOM 1283 C C . GLN A 1 170 ? -10.421 -13.382 34.971 1.00 39.06 170 GLN A C 1
ATOM 1285 O O . GLN A 1 170 ? -10.386 -12.503 35.825 1.00 39.06 170 GLN A O 1
ATOM 1290 N N . THR A 1 171 ? -9.306 -13.930 34.485 1.00 32.75 171 THR A N 1
ATOM 1291 C CA . THR A 1 171 ? -7.945 -13.580 34.914 1.00 32.75 171 THR A CA 1
ATOM 1292 C C . THR A 1 171 ? -7.457 -12.218 34.387 1.00 32.75 171 THR A C 1
ATOM 1294 O O . THR A 1 171 ? -6.590 -11.610 35.009 1.00 32.75 171 THR A O 1
ATOM 1297 N N . ASP A 1 172 ? -8.039 -11.683 33.306 1.00 34.03 172 ASP A N 1
ATOM 1298 C CA . ASP A 1 172 ? -7.604 -10.404 32.711 1.00 34.03 172 ASP A CA 1
ATOM 1299 C C . ASP A 1 172 ? -8.201 -9.171 33.421 1.00 34.03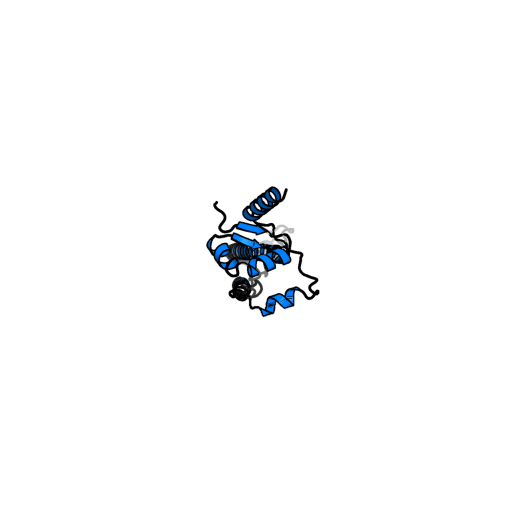 172 ASP A C 1
ATOM 1301 O O . ASP A 1 172 ? -7.722 -8.051 33.252 1.00 34.03 172 ASP A O 1
ATOM 1305 N N . ALA A 1 173 ? -9.229 -9.357 34.258 1.00 37.06 173 ALA A N 1
ATOM 1306 C CA . ALA A 1 173 ? -9.864 -8.267 35.002 1.00 37.06 173 ALA A CA 1
ATOM 1307 C C . ALA A 1 173 ? -8.991 -7.747 36.163 1.00 37.06 173 ALA A C 1
ATOM 1309 O O . ALA A 1 173 ? -9.055 -6.565 36.499 1.00 37.06 173 ALA A O 1
ATOM 1310 N N . GLU A 1 174 ? -8.138 -8.599 36.741 1.00 34.38 174 GLU A N 1
ATOM 1311 C CA . GLU A 1 174 ? -7.250 -8.230 37.854 1.00 34.38 174 GLU A CA 1
ATOM 1312 C C . GLU A 1 174 ? -5.909 -7.636 37.393 1.00 34.38 174 GLU A C 1
ATOM 1314 O O . GLU A 1 174 ? -5.266 -6.919 38.155 1.00 34.38 174 GLU A O 1
ATOM 1319 N N . SER A 1 175 ? -5.496 -7.845 36.135 1.00 33.28 175 SER A N 1
ATOM 1320 C CA . SER A 1 175 ? -4.268 -7.230 35.597 1.00 33.28 175 SER A CA 1
ATOM 1321 C C . SER A 1 175 ? -4.469 -5.775 35.148 1.00 33.28 175 SER A C 1
ATOM 1323 O O . SER A 1 175 ? -3.499 -5.073 34.868 1.00 33.28 175 SER A O 1
ATOM 1325 N N . LEU A 1 176 ? -5.720 -5.311 35.057 1.00 38.47 176 LEU A N 1
ATOM 1326 C CA . LEU A 1 176 ? -6.074 -3.967 34.588 1.00 38.47 176 LEU A CA 1
ATOM 1327 C C . LEU A 1 176 ? -6.102 -2.912 35.707 1.00 38.47 176 LEU A C 1
ATOM 1329 O O . LEU A 1 176 ? -6.295 -1.731 35.417 1.00 38.47 176 LEU A O 1
ATOM 1333 N N . THR A 1 177 ? -5.895 -3.314 36.964 1.00 40.03 177 THR A N 1
ATOM 1334 C CA . THR A 1 177 ? -5.849 -2.427 38.141 1.00 40.03 177 THR A CA 1
ATOM 1335 C C . THR A 1 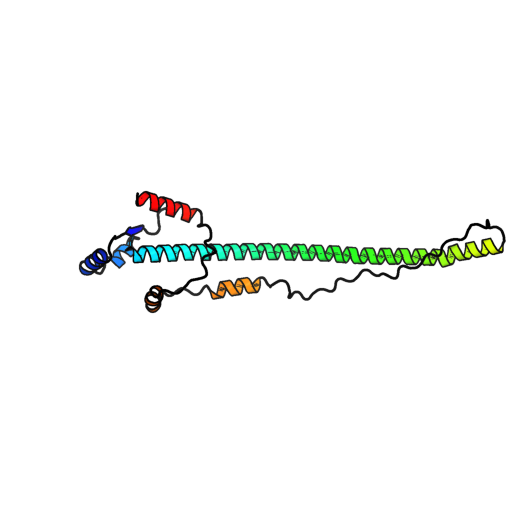177 ? -4.434 -2.177 38.670 1.00 40.03 177 THR A C 1
ATOM 1337 O O . THR A 1 177 ? -4.255 -1.269 39.485 1.00 40.03 177 THR A O 1
ATOM 1340 N N . SER A 1 178 ? -3.406 -2.897 38.198 1.00 31.86 178 SER A N 1
ATOM 1341 C CA . SER A 1 178 ? -2.020 -2.586 38.564 1.00 31.86 178 SER A CA 1
ATOM 1342 C C . SER A 1 178 ? -1.461 -1.482 37.667 1.00 31.86 178 SER A C 1
ATOM 1344 O O . SER A 1 178 ? -1.265 -1.668 36.467 1.00 31.86 178 SER A O 1
ATOM 1346 N N . ALA A 1 179 ? -1.208 -0.327 38.275 1.00 43.59 179 ALA A N 1
ATOM 1347 C CA . ALA A 1 179 ? -0.559 0.823 37.668 1.00 43.59 179 ALA A CA 1
ATOM 1348 C C . ALA A 1 179 ? 0.783 0.440 37.017 1.00 43.59 179 ALA A C 1
ATOM 1350 O O . ALA A 1 179 ? 1.713 0.019 37.703 1.00 43.59 179 ALA A O 1
ATOM 1351 N N . GLY A 1 180 ? 0.882 0.616 35.698 1.00 38.84 180 GLY A N 1
ATOM 1352 C CA . GLY A 1 180 ? 2.133 0.452 34.963 1.00 38.84 180 GLY A CA 1
ATOM 1353 C C . GLY A 1 180 ? 1.926 0.199 33.475 1.00 38.84 180 GLY A C 1
ATOM 1354 O O . GLY A 1 180 ? 2.145 -0.915 33.020 1.00 38.84 180 GLY A O 1
ATOM 1355 N N . MET A 1 181 ? 1.509 1.218 32.720 1.00 37.66 181 MET A N 1
ATOM 1356 C CA . MET A 1 181 ? 1.691 1.238 31.264 1.00 37.66 181 MET A CA 1
ATOM 1357 C C . MET A 1 181 ? 1.704 2.695 30.783 1.00 37.66 181 MET A C 1
ATOM 1359 O O . MET A 1 181 ? 0.715 3.217 30.268 1.00 37.66 181 MET A O 1
ATOM 1363 N N . GLU A 1 182 ? 2.819 3.377 31.042 1.00 41.78 182 GLU A N 1
ATOM 1364 C CA . GLU A 1 182 ? 3.196 4.528 30.222 1.00 41.78 182 GLU A CA 1
ATOM 1365 C C . GLU A 1 182 ? 3.648 4.009 28.844 1.00 41.78 182 GLU A C 1
ATOM 1367 O O . GLU A 1 182 ? 4.129 2.882 28.736 1.00 41.78 182 GLU A O 1
ATOM 1372 N N . ASP A 1 183 ? 3.459 4.834 27.814 1.00 40.53 183 ASP A N 1
ATOM 1373 C CA . ASP A 1 183 ? 3.913 4.650 26.426 1.00 40.53 183 ASP A CA 1
ATOM 1374 C C . ASP A 1 183 ? 3.096 3.719 25.504 1.00 40.53 183 ASP A C 1
ATOM 1376 O O . ASP A 1 183 ? 3.524 2.618 25.181 1.00 40.53 183 ASP A O 1
ATOM 1380 N N . ASP A 1 184 ? 1.941 4.205 25.012 1.00 40.84 184 ASP A N 1
ATOM 1381 C CA . ASP A 1 184 ? 1.608 4.270 23.562 1.00 40.84 184 ASP A CA 1
ATOM 1382 C C . ASP A 1 184 ? 0.221 4.932 23.330 1.00 40.84 184 ASP A C 1
ATOM 1384 O O . ASP A 1 184 ? -0.777 4.286 23.004 1.00 40.84 184 ASP A O 1
ATOM 1388 N N . PHE A 1 185 ? 0.112 6.248 23.561 1.00 42.34 185 PHE A N 1
ATOM 1389 C CA . PHE A 1 185 ? -1.151 7.009 23.430 1.00 42.34 185 PHE A CA 1
ATOM 1390 C C . PHE A 1 185 ? -1.182 7.995 22.250 1.00 42.34 185 PHE A C 1
ATOM 1392 O O . PHE A 1 185 ? -2.080 8.833 22.164 1.00 42.34 185 PHE A O 1
ATOM 1399 N N . THR A 1 186 ? -0.240 7.918 21.308 1.00 44.12 186 THR A N 1
ATOM 1400 C CA . THR A 1 186 ? -0.108 8.957 20.267 1.00 44.12 186 THR A CA 1
ATOM 1401 C C . THR A 1 186 ? -1.051 8.791 19.072 1.00 44.12 186 THR A C 1
ATOM 1403 O O . THR A 1 186 ? -1.254 9.752 18.331 1.00 44.12 186 THR A O 1
ATOM 1406 N N . PHE A 1 187 ? -1.712 7.639 18.911 1.00 45.88 187 PHE A N 1
ATOM 1407 C CA . PHE A 1 187 ? -2.746 7.454 17.890 1.00 45.88 187 PHE A CA 1
ATOM 1408 C C . PHE A 1 187 ? -4.123 7.216 18.524 1.00 45.88 187 PHE A C 1
ATOM 1410 O O . PHE A 1 187 ? -4.557 6.091 18.805 1.00 45.88 187 PHE A O 1
ATOM 1417 N N . VAL A 1 188 ? -4.833 8.317 18.759 1.00 50.59 188 VAL A N 1
ATOM 1418 C CA . VAL A 1 188 ? -6.286 8.311 18.939 1.00 50.59 188 VAL A CA 1
ATOM 1419 C C . VAL A 1 188 ? -6.876 8.582 17.555 1.00 50.59 188 VAL A C 1
ATOM 1421 O O . VAL A 1 188 ? -6.894 9.740 17.131 1.00 50.59 188 VAL A O 1
ATOM 1424 N N . PRO A 1 189 ? -7.278 7.545 16.794 1.00 56.50 189 PRO A N 1
ATOM 1425 C CA . PRO A 1 189 ? -7.945 7.776 15.524 1.00 56.50 189 PRO A CA 1
ATOM 1426 C C . PRO A 1 189 ? -9.187 8.617 15.782 1.00 56.50 189 PRO A C 1
ATOM 1428 O O . PRO A 1 189 ? -9.875 8.444 16.791 1.00 56.50 189 PRO A O 1
ATOM 1431 N N . ASN A 1 190 ? -9.452 9.551 14.873 1.00 60.59 190 ASN A N 1
ATOM 1432 C CA . ASN A 1 190 ? -10.658 10.353 14.949 1.00 60.59 190 ASN A CA 1
ATOM 1433 C C . ASN A 1 190 ? -11.853 9.386 14.972 1.00 60.59 190 ASN A C 1
ATOM 1435 O O . ASN A 1 190 ? -11.945 8.549 14.069 1.00 60.59 190 ASN A O 1
ATOM 1439 N N . PRO A 1 191 ? -12.736 9.454 15.983 1.00 63.47 191 PRO A N 1
ATOM 1440 C CA . PRO A 1 191 ? -13.882 8.563 16.043 1.00 63.47 191 PRO A CA 1
ATOM 1441 C C . PRO A 1 191 ? -14.710 8.717 14.756 1.00 63.47 191 PRO A C 1
ATOM 1443 O O . PRO A 1 191 ? -14.811 9.841 14.238 1.00 63.47 191 PRO A O 1
ATOM 1446 N N . PRO A 1 192 ? -15.280 7.624 14.215 1.00 66.50 192 PRO A N 1
ATOM 1447 C CA . PRO A 1 192 ? -16.129 7.701 13.030 1.00 66.50 192 PRO A CA 1
ATOM 1448 C C . PRO A 1 192 ? -17.293 8.678 13.264 1.00 66.50 192 PRO A C 1
ATOM 1450 O O . PRO A 1 192 ? -17.652 8.975 14.402 1.00 66.50 192 PRO A O 1
ATOM 1453 N N . GLU A 1 193 ? -17.910 9.215 12.212 1.00 68.12 193 GLU A N 1
ATOM 1454 C CA . GLU A 1 193 ? -18.997 10.194 12.403 1.00 68.12 193 GLU A CA 1
ATOM 1455 C C . GLU A 1 193 ? -20.161 9.647 13.243 1.00 68.12 193 GLU A C 1
ATOM 1457 O O . GLU A 1 193 ? -20.724 10.370 14.065 1.00 68.12 193 GLU A O 1
ATOM 1462 N N . SER A 1 194 ? -20.445 8.347 13.132 1.00 64.69 194 SER A N 1
ATOM 1463 C CA . SER A 1 194 ? -21.424 7.649 13.975 1.00 64.69 194 SER A CA 1
ATOM 1464 C C . SER A 1 194 ? -21.084 7.721 15.468 1.00 64.69 194 SER A C 1
ATOM 1466 O O . SER A 1 194 ? -21.965 7.913 16.302 1.00 64.69 194 SER A O 1
ATOM 1468 N N . ALA A 1 195 ? -19.801 7.632 15.808 1.00 64.94 195 ALA A N 1
ATOM 1469 C CA . ALA A 1 195 ? -19.290 7.731 17.167 1.00 64.94 195 ALA A CA 1
ATOM 1470 C C . ALA A 1 195 ? -19.358 9.155 17.727 1.00 64.94 195 ALA A C 1
ATOM 1472 O O . ALA A 1 195 ? -19.677 9.348 18.899 1.00 64.94 195 ALA A O 1
ATOM 1473 N N . LYS A 1 196 ? -19.084 10.159 16.885 1.00 69.88 196 LYS A N 1
ATOM 1474 C CA . LYS A 1 196 ? -19.224 11.577 17.250 1.00 69.88 196 LYS A CA 1
ATOM 1475 C C . LYS A 1 196 ? -20.684 11.934 17.532 1.00 69.88 196 LYS A C 1
ATOM 1477 O O . LYS A 1 196 ? -20.949 12.632 18.506 1.00 69.88 196 LYS A O 1
ATOM 1482 N N . SER A 1 197 ? -21.610 11.403 16.730 1.00 67.69 197 SER A N 1
ATOM 1483 C CA . SER A 1 197 ? -23.053 11.525 16.971 1.00 67.69 197 SER A CA 1
ATOM 1484 C C . SER A 1 197 ? -23.445 10.883 18.301 1.00 67.69 197 SER A C 1
ATOM 1486 O O . SER A 1 197 ? -24.014 11.555 19.151 1.00 67.69 197 SER A O 1
ATOM 1488 N N . ALA A 1 198 ? -23.045 9.627 18.534 1.00 66.12 198 ALA A N 1
ATOM 1489 C CA . ALA A 1 198 ? -23.373 8.915 19.768 1.00 66.12 198 ALA A CA 1
ATOM 1490 C C . ALA A 1 198 ? -22.815 9.610 21.023 1.00 66.12 198 ALA A C 1
ATOM 1492 O O . ALA A 1 198 ? -23.494 9.681 22.042 1.00 66.12 198 ALA A O 1
ATOM 1493 N N . ALA A 1 199 ? -21.599 10.161 20.956 1.00 66.12 199 ALA A N 1
ATOM 1494 C CA . ALA A 1 199 ? -21.010 10.924 22.056 1.00 66.12 199 ALA A CA 1
ATOM 1495 C C . ALA A 1 199 ? -21.749 12.247 22.323 1.00 66.12 199 ALA A C 1
ATOM 1497 O O . ALA A 1 199 ? -21.881 12.651 23.478 1.00 66.12 199 ALA A O 1
ATOM 1498 N N . SER A 1 200 ? -22.240 12.909 21.270 1.00 68.12 200 SER A N 1
ATOM 1499 C CA . SER A 1 200 ? -23.091 14.096 21.397 1.00 68.12 200 SER A CA 1
ATOM 1500 C C . SER A 1 200 ? -24.412 13.752 22.083 1.00 68.12 200 SER A C 1
ATOM 1502 O O . SER A 1 200 ? -24.807 14.449 23.013 1.00 68.12 200 SER A O 1
ATOM 1504 N N . ASP A 1 201 ? -25.048 12.650 21.684 1.00 69.75 201 ASP A N 1
ATOM 1505 C CA . ASP A 1 201 ? -26.320 12.198 22.257 1.00 69.75 201 ASP A CA 1
ATOM 1506 C C . ASP A 1 201 ? -26.169 11.827 23.742 1.00 69.75 201 ASP A C 1
ATOM 1508 O O . ASP A 1 201 ? -27.001 12.190 24.572 1.00 69.75 201 ASP A O 1
ATOM 1512 N N . LEU A 1 202 ? -25.064 11.163 24.101 1.00 66.94 202 LEU A N 1
ATOM 1513 C CA . LEU A 1 202 ? -24.746 10.794 25.485 1.00 66.94 202 LEU A CA 1
ATOM 1514 C C . LEU A 1 202 ? -24.494 12.031 26.354 1.00 66.94 202 LEU A C 1
ATOM 1516 O O . LEU A 1 202 ? -24.950 12.090 27.493 1.00 66.94 202 LEU A O 1
ATOM 1520 N N . ARG A 1 203 ? -23.808 13.041 25.810 1.00 64.56 203 ARG A N 1
ATOM 1521 C CA . ARG A 1 203 ? -23.601 14.322 26.492 1.00 64.56 203 ARG A CA 1
ATOM 1522 C C . ARG A 1 203 ? -24.922 15.057 26.716 1.00 64.56 203 ARG A C 1
ATOM 1524 O O . ARG A 1 203 ? -25.149 15.534 27.819 1.00 64.56 203 ARG A O 1
ATOM 1531 N N . SER A 1 204 ? -25.799 15.094 25.714 1.00 68.38 204 SER A N 1
ATOM 1532 C CA . SER A 1 204 ? -27.131 15.698 25.838 1.00 68.38 204 SER A CA 1
ATOM 1533 C C . SER A 1 204 ? -28.062 14.959 26.805 1.00 68.38 204 SER A C 1
ATOM 1535 O O . SER A 1 204 ? -28.996 15.570 27.301 1.00 68.38 204 SER A O 1
ATOM 1537 N N . ALA A 1 205 ? -27.836 13.670 27.074 1.00 57.62 205 ALA A N 1
ATOM 1538 C CA . ALA A 1 205 ? -28.612 12.900 28.050 1.00 57.62 205 ALA A CA 1
ATOM 1539 C C . ALA A 1 205 ? -28.103 13.039 29.500 1.00 57.62 205 ALA A C 1
ATOM 1541 O O . ALA A 1 205 ? -28.801 12.635 30.430 1.00 57.62 205 ALA A O 1
ATOM 1542 N N . LEU A 1 206 ? -26.879 13.547 29.687 1.00 53.59 206 LEU A N 1
ATOM 1543 C CA . LEU A 1 206 ? -26.238 13.739 30.993 1.00 53.59 206 LEU A CA 1
ATOM 1544 C C . LEU A 1 206 ? -26.315 15.189 31.509 1.00 53.59 206 LEU A C 1
ATOM 1546 O O . LEU A 1 206 ? -26.109 15.395 32.706 1.00 53.59 206 LEU A O 1
ATOM 1550 N N . GLU A 1 207 ? -26.571 16.165 30.629 1.00 56.06 207 GLU A N 1
ATOM 1551 C CA . GLU A 1 207 ? -26.875 17.574 30.957 1.00 56.06 207 GLU A CA 1
ATOM 1552 C C . GLU A 1 207 ? -28.374 17.769 31.256 1.00 56.06 207 GLU A C 1
ATOM 1554 O O . GLU A 1 207 ? -28.681 18.530 32.204 1.00 56.06 207 GLU A O 1
#

Sequence (207 aa):
HVPEFTVLFLPSESFFSAALQSDPGLIERGVDQGVILATPTTLIALLRAVAYGWRQEAIAENAREISMLGRTLHERLGKLTDHFTKLGKSLGSAVDHYNNAVGSFETRVLTTARKFEDLKAAPEAANLPNLDPVDRTPRALQSAPASVIASPAKASEMSAKHQGPITLSQTDAESLTSAGMEDDFTFVPNPPESAKSAASDLRSALE

Radius of gyration: 38.95 Å; chains: 1; bounding box: 82×41×103 Å

pLDDT: mean 73.6, std 20.49, range [31.86, 96.25]